Protein AF-A0A3B2W7R0-F1 (afdb_monomer)

Solvent-accessible surface area (backbone atoms only — not comparable to full-atom values): 12630 Å² total; per-residue (Å²): 138,87,80,84,85,82,85,79,83,91,82,81,83,86,81,81,90,83,85,88,85,89,87,87,87,87,83,87,84,89,81,86,88,88,90,85,79,92,77,83,90,81,83,78,79,92,74,82,84,78,90,75,75,82,76,72,72,82,79,55,57,68,64,55,50,64,72,50,60,83,68,62,74,79,78,78,75,80,70,54,70,69,57,52,52,53,47,52,53,49,34,33,64,32,44,55,35,80,76,68,45,91,90,54,50,89,66,75,49,70,65,59,54,24,50,28,40,22,55,49,23,52,74,73,74,42,78,67,75,34,61,85,40,73,69,51,50,56,55,71,68,50,90,77,78,83,73,49,80,27,76,53,82,71,47,76,50,80,79,88,54,100,67,82,80,82,80,79,70,78,90,60,88,82,82,87,87,133

Mean predicted aligned error: 19.69 Å

Radius of gyration: 35.55 Å; Cα contacts (8 Å, |Δi|>4): 76; chains: 1; bounding box: 77×74×87 Å

Structure (mmCIF, N/CA/C/O backbone):
data_AF-A0A3B2W7R0-F1
#
_entry.id   AF-A0A3B2W7R0-F1
#
loop_
_atom_site.group_PDB
_atom_site.id
_atom_site.type_symbol
_atom_site.label_atom_id
_atom_si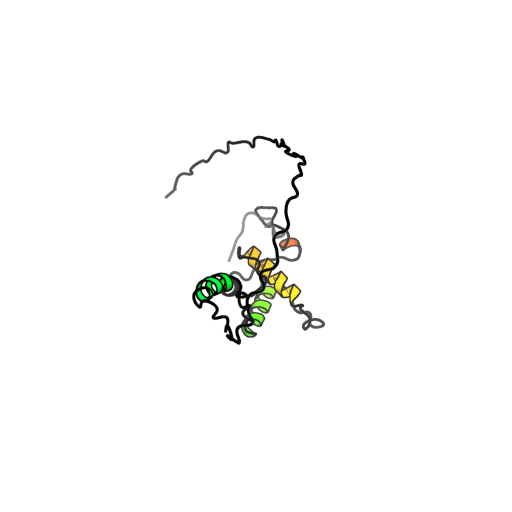te.label_alt_id
_atom_site.label_comp_id
_atom_site.label_asym_id
_atom_site.label_entity_id
_atom_site.label_seq_id
_atom_site.pdbx_PDB_ins_code
_atom_site.Cartn_x
_atom_site.Cartn_y
_atom_site.Cartn_z
_atom_site.occupancy
_atom_site.B_iso_or_equiv
_atom_site.auth_seq_id
_atom_site.auth_comp_id
_atom_site.auth_asym_id
_atom_site.auth_atom_id
_atom_site.pdbx_PDB_model_num
ATOM 1 N N . MET A 1 1 ? -16.056 -14.671 -31.444 1.00 39.84 1 MET A N 1
ATOM 2 C CA . MET A 1 1 ? -17.350 -13.965 -31.542 1.00 39.84 1 MET A CA 1
ATOM 3 C C . MET A 1 1 ? -17.128 -12.539 -31.070 1.00 39.84 1 MET A C 1
ATOM 5 O O . MET A 1 1 ? -16.776 -12.341 -29.915 1.00 39.84 1 MET A O 1
ATOM 9 N N . CYS A 1 2 ? -17.183 -11.585 -31.997 1.00 38.25 2 CYS A N 1
ATOM 10 C CA . CYS A 1 2 ? -16.934 -10.166 -31.757 1.00 38.25 2 CYS A CA 1
ATOM 11 C C . CYS A 1 2 ? -18.256 -9.485 -31.391 1.00 38.25 2 CYS A C 1
ATOM 13 O O . CYS A 1 2 ? -19.225 -9.635 -32.130 1.00 38.25 2 CYS A O 1
ATOM 15 N N . PHE A 1 3 ? -18.292 -8.732 -30.292 1.00 45.75 3 PHE A N 1
ATOM 16 C CA . PHE A 1 3 ? -19.397 -7.815 -30.009 1.00 45.75 3 PHE A CA 1
ATOM 17 C C . PHE A 1 3 ? -19.028 -6.406 -30.499 1.00 45.75 3 PHE A C 1
ATOM 19 O O . PHE A 1 3 ? -17.888 -5.980 -30.291 1.00 45.75 3 PHE A O 1
ATOM 26 N N . PRO A 1 4 ? -19.945 -5.696 -31.179 1.00 50.31 4 PRO A N 1
ATOM 27 C CA . PRO A 1 4 ? -19.661 -4.398 -31.770 1.00 50.31 4 PRO A CA 1
ATOM 28 C C . PRO A 1 4 ? -19.591 -3.309 -30.697 1.00 50.31 4 PRO A C 1
ATOM 30 O O . PRO A 1 4 ? -20.369 -3.285 -29.744 1.00 50.31 4 PRO A O 1
ATOM 33 N N . GLY A 1 5 ? -18.633 -2.400 -30.878 1.00 42.75 5 GLY A N 1
ATOM 34 C CA . GLY A 1 5 ? -18.450 -1.226 -30.040 1.00 42.75 5 GLY A CA 1
ATOM 35 C C . GLY A 1 5 ? -19.587 -0.225 -30.213 1.00 42.75 5 GLY A C 1
ATOM 36 O O . GLY A 1 5 ? -19.843 0.264 -31.311 1.00 42.75 5 GLY A O 1
ATOM 37 N N . SER A 1 6 ? -20.228 0.125 -29.106 1.00 48.28 6 SER A N 1
ATOM 38 C CA . SER A 1 6 ? -21.097 1.290 -29.003 1.00 48.28 6 SER A CA 1
ATOM 39 C C . SER A 1 6 ? -20.242 2.533 -28.749 1.00 48.28 6 SER A C 1
ATOM 41 O O . SER A 1 6 ? -19.686 2.721 -27.665 1.00 48.28 6 SER A O 1
ATOM 43 N N . GLN A 1 7 ? -20.115 3.360 -29.787 1.00 46.62 7 GLN A N 1
ATOM 44 C CA . GLN A 1 7 ? -19.566 4.710 -29.717 1.00 46.62 7 GLN A CA 1
ATOM 45 C C . GLN A 1 7 ? -20.464 5.583 -28.832 1.00 46.62 7 GLN A C 1
ATOM 47 O O . GLN A 1 7 ? -21.666 5.670 -29.064 1.00 46.62 7 GLN A O 1
ATOM 52 N N . ILE A 1 8 ? -19.880 6.265 -27.848 1.00 50.69 8 ILE A N 1
ATOM 53 C CA . ILE A 1 8 ? -20.535 7.368 -27.140 1.00 50.69 8 ILE A CA 1
ATOM 54 C C . ILE A 1 8 ? -19.670 8.603 -27.385 1.00 50.69 8 ILE A C 1
ATOM 56 O O . ILE A 1 8 ? -18.536 8.691 -26.915 1.00 50.69 8 ILE A O 1
ATOM 60 N N . SER A 1 9 ? -20.199 9.513 -28.201 1.00 45.50 9 SER A N 1
ATOM 61 C CA . SER A 1 9 ? -19.598 10.807 -28.527 1.00 45.50 9 SER A CA 1
ATOM 62 C C . SER A 1 9 ? -19.687 11.766 -27.326 1.00 45.50 9 SER A C 1
ATOM 64 O O . SER A 1 9 ? -20.715 11.773 -26.641 1.00 45.50 9 SER A O 1
ATOM 66 N N . PRO A 1 10 ? -18.658 12.590 -27.048 1.00 51.50 10 PRO A N 1
ATOM 67 C CA . PRO A 1 10 ? -18.679 13.555 -25.962 1.00 51.50 10 PRO A CA 1
ATOM 68 C C . PRO A 1 10 ? -19.223 14.896 -26.466 1.00 51.50 10 PRO A C 1
ATOM 70 O O . PRO A 1 10 ? -18.545 15.630 -27.178 1.00 51.50 10 PRO A O 1
ATOM 73 N N . ALA A 1 11 ? -20.439 15.252 -26.064 1.00 44.78 11 ALA A N 1
ATOM 74 C CA . ALA A 1 11 ? -20.945 16.604 -26.260 1.00 44.78 11 ALA A CA 1
ATOM 75 C C . ALA A 1 11 ? -21.887 17.005 -25.123 1.00 44.78 11 ALA A C 1
ATOM 77 O O . ALA A 1 11 ? -23.089 16.771 -25.190 1.00 44.78 11 ALA A O 1
ATOM 78 N N . ARG A 1 12 ? -21.351 17.675 -24.099 1.00 46.16 12 ARG A N 1
ATOM 79 C CA . ARG A 1 12 ? -21.895 18.979 -23.698 1.00 46.16 12 ARG A CA 1
ATOM 80 C C . ARG A 1 12 ? -20.954 19.703 -22.751 1.00 46.16 12 ARG A C 1
ATOM 82 O O . ARG A 1 12 ? -20.668 19.268 -21.641 1.00 46.16 12 ARG A O 1
ATOM 89 N N . LEU A 1 13 ? -20.482 20.818 -23.281 1.00 44.25 13 LEU A N 1
ATOM 90 C CA . LEU A 1 13 ? -19.728 21.857 -22.623 1.00 44.25 13 LEU A CA 1
ATOM 91 C C . LEU A 1 13 ? -20.513 22.402 -21.423 1.00 44.25 13 LEU A C 1
ATOM 93 O O . LEU A 1 13 ? -21.718 22.643 -21.486 1.00 44.25 13 LEU A O 1
ATOM 97 N N . TYR A 1 14 ? -19.764 22.574 -20.346 1.00 44.62 14 TYR A N 1
ATOM 98 C CA . TYR A 1 14 ? -20.015 23.434 -19.202 1.00 44.62 14 TYR A CA 1
ATOM 99 C C . TYR A 1 14 ? -20.565 24.803 -19.644 1.00 44.62 14 TYR A C 1
ATOM 101 O O . TYR A 1 14 ? -19.979 25.469 -20.495 1.00 44.62 14 TYR A O 1
ATOM 109 N N . TYR A 1 15 ? -21.666 25.241 -19.032 1.00 49.47 15 TYR A N 1
ATOM 110 C CA . TYR A 1 15 ? -22.087 26.642 -19.045 1.00 49.47 15 TYR A CA 1
ATOM 111 C C . TYR A 1 15 ? -21.880 27.266 -17.661 1.00 49.47 15 TYR A C 1
ATOM 113 O O . TYR A 1 15 ? -21.970 26.606 -16.628 1.00 49.47 15 TYR A O 1
ATOM 121 N N . LEU A 1 16 ? -21.515 28.542 -17.728 1.00 50.72 16 LEU A N 1
ATOM 122 C CA . LEU A 1 16 ? -20.957 29.441 -16.726 1.00 50.72 16 LEU A CA 1
ATOM 123 C C . LEU A 1 16 ? -21.959 29.944 -15.662 1.00 50.72 16 LEU A C 1
ATOM 125 O O . LEU A 1 16 ? -23.134 30.121 -15.949 1.00 50.72 16 LEU A O 1
ATOM 129 N N . VAL A 1 17 ? -21.406 30.242 -14.474 1.00 45.38 17 VAL A N 1
ATOM 130 C CA . VAL A 1 17 ? -21.527 31.487 -13.669 1.00 45.38 17 VAL A CA 1
ATOM 131 C C . VAL A 1 17 ? -22.908 32.151 -13.536 1.00 45.38 17 VAL A C 1
ATOM 133 O O . VAL A 1 17 ? -23.435 32.667 -14.515 1.00 45.38 17 VAL A O 1
ATOM 136 N N . SER A 1 18 ? -23.395 32.297 -12.290 1.00 44.62 18 SER A N 1
ATOM 137 C CA . SER A 1 18 ? -23.752 33.587 -11.634 1.00 44.62 18 SER A CA 1
ATOM 138 C C . SER A 1 18 ? -24.639 33.382 -10.387 1.00 44.62 18 SER A C 1
ATOM 140 O O . SER A 1 18 ? -25.753 32.880 -10.488 1.00 44.62 18 SER A O 1
ATOM 142 N N . ALA A 1 19 ? -24.160 33.819 -9.216 1.00 45.84 19 ALA A N 1
ATOM 143 C CA . ALA A 1 19 ? -24.993 34.410 -8.145 1.00 45.84 19 ALA A CA 1
ATOM 144 C C . ALA A 1 19 ? -25.293 35.894 -8.521 1.00 45.84 19 ALA A C 1
ATOM 146 O O . ALA A 1 19 ? -24.722 36.312 -9.533 1.00 45.84 19 ALA A O 1
ATOM 147 N N . PRO A 1 20 ? -26.040 36.757 -7.778 1.00 63.44 20 PRO A N 1
ATOM 148 C CA . PRO A 1 20 ? -26.625 36.681 -6.422 1.00 63.44 20 PRO A CA 1
ATOM 149 C C . PRO A 1 20 ? -28.036 37.369 -6.326 1.00 63.44 20 PRO A C 1
ATOM 151 O O . PRO A 1 20 ? -28.823 37.208 -7.247 1.00 63.44 20 PRO A O 1
ATOM 154 N N . TRP A 1 21 ? -28.296 38.152 -5.251 1.00 41.38 21 TRP A N 1
ATOM 155 C CA . TRP A 1 21 ? -29.468 38.988 -4.845 1.00 41.38 21 TRP A CA 1
ATOM 156 C C . TRP A 1 21 ? -30.395 38.311 -3.807 1.00 41.38 21 TRP A C 1
ATOM 158 O O . TRP A 1 21 ? -31.149 37.407 -4.135 1.00 41.38 21 TRP A O 1
ATOM 168 N N . ILE A 1 22 ? -30.203 38.502 -2.488 1.00 50.88 22 ILE A N 1
ATOM 169 C CA . ILE A 1 22 ? -30.561 39.644 -1.601 1.00 50.88 22 ILE A CA 1
ATOM 170 C C . ILE A 1 22 ? -32.051 40.010 -1.654 1.00 50.88 22 ILE A C 1
ATOM 172 O O . ILE A 1 22 ? -32.496 40.519 -2.670 1.00 50.88 22 ILE A O 1
ATOM 176 N N . CYS A 1 23 ? -32.751 39.904 -0.513 1.00 40.41 23 CYS A N 1
ATOM 177 C CA . CYS A 1 23 ? -33.717 40.916 -0.063 1.00 40.41 23 CYS A CA 1
ATOM 178 C C . CYS A 1 23 ? -33.837 40.934 1.473 1.00 40.41 23 CYS A C 1
ATOM 180 O O . CYS A 1 23 ? -33.999 39.916 2.138 1.00 40.41 23 CYS A O 1
ATOM 182 N N . THR A 1 24 ? -33.720 42.150 1.991 1.00 51.19 24 THR A N 1
ATOM 183 C CA . THR A 1 24 ? -33.812 42.647 3.365 1.00 51.19 24 THR A CA 1
ATOM 184 C C . THR A 1 24 ? -35.253 42.761 3.868 1.00 51.19 24 THR A C 1
ATOM 186 O O . THR A 1 24 ? -36.159 42.988 3.072 1.00 51.19 24 THR A O 1
ATOM 189 N N . GLY A 1 25 ? -35.452 42.767 5.190 1.00 38.69 25 GLY A N 1
ATOM 190 C CA . GLY A 1 25 ? -36.715 43.185 5.807 1.00 38.69 25 GLY A CA 1
ATOM 191 C C . GLY A 1 25 ? -36.582 43.443 7.307 1.00 38.69 25 GLY A C 1
ATOM 192 O O . GLY A 1 25 ? -36.743 42.530 8.106 1.00 38.69 25 GLY A O 1
ATOM 193 N N . SER A 1 26 ? -36.282 44.691 7.673 1.00 50.62 26 SER A N 1
ATOM 194 C CA . SER A 1 26 ? -36.389 45.238 9.030 1.00 50.62 26 SER A CA 1
ATOM 195 C C . SER A 1 26 ? -37.665 46.075 9.102 1.00 50.62 26 SER A C 1
ATOM 197 O O . SER A 1 26 ? -37.906 46.873 8.197 1.00 50.62 26 SER A O 1
ATOM 199 N N . LEU A 1 27 ? -38.463 45.931 10.161 1.00 52.16 27 LEU A N 1
ATOM 200 C CA . LEU A 1 27 ? -39.451 46.937 10.544 1.00 52.16 27 LEU A CA 1
ATOM 201 C C . LEU A 1 27 ? -39.544 47.033 12.065 1.00 52.16 27 LEU A C 1
ATOM 203 O O . LEU A 1 27 ? -39.918 46.105 12.778 1.00 52.16 27 LEU A O 1
ATOM 207 N N . THR A 1 28 ? -39.169 48.217 12.521 1.00 49.12 28 THR A N 1
ATOM 208 C CA . THR A 1 28 ? -39.433 48.798 13.825 1.00 49.12 28 THR A CA 1
ATOM 209 C C . THR A 1 28 ? -40.924 49.138 13.952 1.00 49.12 28 THR A C 1
ATOM 211 O O . THR A 1 28 ? -41.592 49.408 12.957 1.00 49.12 28 THR A O 1
ATOM 214 N N . SER A 1 29 ? -41.453 49.189 15.177 1.00 40.91 29 SER A N 1
ATOM 215 C CA . SER A 1 29 ? -42.053 50.411 15.743 1.00 40.91 29 SER A CA 1
ATOM 216 C C . SER A 1 29 ? -42.993 50.120 16.920 1.00 40.91 29 SER A C 1
ATOM 218 O O . SER A 1 29 ? -43.827 49.221 16.923 1.00 40.91 29 SER A O 1
ATOM 220 N N . SER A 1 30 ? -42.808 50.972 17.916 1.00 50.12 30 SER A N 1
ATOM 221 C CA . SER A 1 30 ? -43.477 51.191 19.191 1.00 50.12 30 SER A CA 1
ATOM 222 C C . SER A 1 30 ? -45.007 51.333 19.175 1.00 50.12 30 SER A C 1
ATOM 224 O O . SER A 1 30 ? -45.560 51.977 18.281 1.00 50.12 30 SER A O 1
ATOM 226 N N . ARG A 1 31 ? -45.653 50.898 20.275 1.00 47.00 31 ARG A N 1
ATOM 227 C CA . ARG A 1 31 ? -46.774 51.601 20.945 1.00 47.00 31 ARG A CA 1
ATOM 228 C C . ARG A 1 31 ? -47.135 50.961 22.307 1.00 47.00 31 ARG A C 1
ATOM 230 O O . ARG A 1 31 ? -47.700 49.878 22.360 1.00 47.00 31 ARG A O 1
ATOM 237 N N . LEU A 1 32 ? -46.831 51.659 23.407 1.00 49.12 32 LEU A N 1
ATOM 238 C CA . LEU A 1 32 ? -47.663 51.695 24.635 1.00 49.12 32 LEU A CA 1
ATOM 239 C C . LEU A 1 32 ? -48.883 52.609 24.338 1.00 49.12 32 LEU A C 1
ATOM 241 O O . LEU A 1 32 ? -48.756 53.374 23.377 1.00 49.12 32 LEU A O 1
ATOM 245 N N . PRO A 1 33 ? -50.020 52.636 25.084 1.00 51.19 33 PRO A N 1
ATOM 246 C CA . PRO A 1 33 ? -50.189 52.363 26.528 1.00 51.19 33 PRO A CA 1
ATOM 247 C C . PRO A 1 33 ? -51.526 51.666 26.927 1.00 51.19 33 PRO A C 1
ATOM 249 O O . PRO A 1 33 ? -52.437 51.567 26.118 1.00 51.19 33 PRO A O 1
ATOM 252 N N . ARG A 1 34 ? -51.709 51.276 28.203 1.00 45.44 34 ARG A N 1
ATOM 253 C CA . ARG A 1 34 ? -52.789 51.786 29.094 1.00 45.44 34 ARG A CA 1
ATOM 254 C C . ARG A 1 34 ? -52.732 51.139 30.482 1.00 45.44 34 ARG A C 1
ATOM 256 O O . ARG A 1 34 ? -52.696 49.926 30.633 1.00 45.44 34 ARG A O 1
ATOM 263 N N . ARG A 1 35 ? -52.766 52.007 31.488 1.00 49.53 35 ARG A N 1
ATOM 264 C CA . ARG A 1 35 ? -52.872 51.755 32.928 1.00 49.53 35 ARG A CA 1
ATOM 265 C C . ARG A 1 35 ? -54.349 51.788 33.336 1.00 49.53 35 ARG A C 1
ATOM 267 O O . ARG A 1 35 ? -55.024 52.724 32.919 1.00 49.53 35 ARG A O 1
ATOM 274 N N . ARG A 1 36 ? -54.801 50.830 34.154 1.00 47.62 36 ARG A N 1
ATOM 275 C CA . ARG A 1 36 ? -55.949 50.837 35.105 1.00 47.62 36 ARG A CA 1
ATOM 276 C C . ARG A 1 36 ? -56.257 49.369 35.438 1.00 47.62 36 ARG A C 1
ATOM 278 O O . ARG A 1 36 ? -56.156 48.538 34.553 1.00 47.62 36 ARG A O 1
ATOM 285 N N . GLU A 1 37 ? -56.612 48.939 36.635 1.00 47.19 37 GLU A N 1
ATOM 286 C CA . GLU A 1 37 ? -56.893 49.573 37.918 1.00 47.19 37 GLU A CA 1
ATOM 287 C C . GLU A 1 37 ? -56.790 48.444 38.960 1.00 47.19 37 GLU A C 1
ATOM 289 O O . GLU A 1 37 ? -57.042 47.277 38.664 1.00 47.19 37 GLU A O 1
ATOM 294 N N . SER A 1 38 ? -56.356 48.790 40.164 1.00 51.16 38 SER A N 1
ATOM 295 C CA . SER A 1 38 ? -56.192 47.911 41.320 1.00 51.16 38 SER A CA 1
ATOM 296 C C . SER A 1 38 ? -57.536 47.410 41.862 1.00 51.16 38 SER A C 1
ATOM 298 O O . SER A 1 38 ? -58.373 48.219 42.257 1.00 51.16 38 SER A O 1
ATOM 300 N N . GLY A 1 39 ? -57.701 46.086 41.945 1.00 55.91 39 GLY A N 1
ATOM 301 C CA . GLY A 1 39 ? -58.744 45.409 42.725 1.00 55.91 39 GLY A CA 1
ATOM 302 C C . GLY A 1 39 ? -58.138 44.664 43.929 1.00 55.91 39 GLY A C 1
ATOM 303 O O . GLY A 1 39 ? -56.978 44.255 43.860 1.00 55.91 39 GLY A O 1
ATOM 304 N N . PRO A 1 40 ? -58.873 44.516 45.046 1.00 56.50 40 PRO A N 1
ATOM 305 C CA . PRO A 1 40 ? -58.308 44.124 46.337 1.00 56.50 40 PRO A CA 1
ATOM 306 C C . PRO A 1 40 ? -57.947 42.635 46.431 1.00 56.50 40 PRO A C 1
ATOM 308 O O . PRO A 1 40 ? -58.584 41.771 45.824 1.00 56.50 40 PRO A O 1
ATOM 311 N N . LEU A 1 41 ? -56.931 42.358 47.257 1.00 52.19 41 LEU A N 1
ATOM 312 C CA . LEU A 1 41 ? -56.463 41.026 47.640 1.00 52.19 41 LEU A CA 1
ATOM 313 C C . LEU A 1 41 ? -57.623 40.147 48.136 1.00 52.19 41 LEU A C 1
ATOM 315 O O . LEU A 1 41 ? -58.228 40.431 49.168 1.00 52.19 41 LEU A O 1
ATOM 319 N N . ARG A 1 42 ? -57.854 39.015 47.464 1.00 54.59 42 ARG A N 1
ATOM 320 C CA . ARG A 1 42 ? -58.491 37.846 48.083 1.00 54.59 42 ARG A CA 1
ATOM 321 C C . ARG A 1 42 ? -57.401 36.859 48.457 1.00 54.59 42 ARG A C 1
ATOM 323 O O . ARG A 1 42 ? -56.760 36.284 47.583 1.00 54.59 42 ARG A O 1
ATOM 330 N N . VAL A 1 43 ? -57.206 36.676 49.756 1.00 63.03 43 VAL A N 1
ATOM 331 C CA . VAL A 1 43 ? -56.379 35.605 50.311 1.00 63.03 43 VAL A CA 1
ATOM 332 C C . VAL A 1 43 ? -57.290 34.388 50.503 1.00 63.03 43 VAL A C 1
ATOM 334 O O . VAL A 1 43 ? -58.215 34.468 51.311 1.00 63.03 43 VAL A O 1
ATOM 337 N N . PRO A 1 44 ? -57.105 33.280 49.764 1.00 62.03 44 PRO A N 1
ATOM 338 C CA . PRO A 1 44 ? -57.764 32.024 50.092 1.00 62.03 44 PRO A CA 1
ATOM 339 C C . PRO A 1 44 ? -57.074 31.346 51.295 1.00 62.03 44 PRO A C 1
ATOM 341 O O . PRO A 1 44 ? -55.876 31.543 51.519 1.00 62.03 44 PRO A O 1
ATOM 344 N N . PRO A 1 45 ? -57.823 30.565 52.091 1.00 54.38 45 PRO A N 1
ATOM 345 C CA . PRO A 1 45 ? -57.350 29.991 53.346 1.00 54.38 45 PRO A CA 1
ATOM 346 C C . PRO A 1 45 ? -56.239 28.956 53.137 1.00 54.38 45 PRO A C 1
ATOM 348 O O . PRO A 1 45 ? -56.207 28.233 52.141 1.00 54.38 45 PRO A O 1
ATOM 351 N N . ARG A 1 46 ? -55.347 28.852 54.130 1.00 51.25 46 ARG A N 1
ATOM 352 C CA . ARG A 1 46 ? -54.385 27.752 54.264 1.00 51.25 46 ARG A CA 1
ATOM 353 C C . ARG A 1 46 ? -55.148 26.433 54.410 1.00 51.25 46 ARG A C 1
ATOM 355 O O . ARG A 1 46 ? -55.619 26.116 55.497 1.00 51.25 46 ARG A O 1
ATOM 362 N N . SER A 1 47 ? -55.241 25.665 53.328 1.00 53.00 47 SER A N 1
ATOM 363 C CA . SER A 1 47 ? -55.615 24.255 53.378 1.00 53.00 47 SER A CA 1
ATOM 364 C C . SER A 1 47 ? -54.359 23.392 53.402 1.00 53.00 47 SER A C 1
ATOM 366 O O . SER A 1 47 ? -53.476 23.491 52.549 1.00 53.00 47 SER A O 1
ATOM 368 N N . VAL A 1 48 ? -54.315 22.578 54.441 1.00 56.44 48 VAL A N 1
ATOM 369 C CA . VAL A 1 48 ? -53.301 21.604 54.816 1.00 56.44 48 VAL A CA 1
ATOM 370 C C . VAL A 1 48 ? -53.061 20.574 53.701 1.00 56.44 48 VAL A C 1
ATOM 372 O O . VAL A 1 48 ? -54.007 20.048 53.128 1.00 56.44 48 VAL A O 1
ATOM 375 N N . GLN A 1 49 ? -51.773 20.342 53.422 1.00 54.03 49 GLN A N 1
ATOM 376 C CA . GLN A 1 49 ? -51.120 19.148 52.860 1.00 54.03 49 GLN A CA 1
ATOM 377 C C . GLN A 1 49 ? -51.841 18.346 51.760 1.00 54.03 49 GLN A C 1
ATOM 379 O O . GLN A 1 49 ? -52.778 17.595 52.003 1.00 54.03 49 GLN A O 1
ATOM 384 N N . ALA A 1 50 ? -51.233 18.348 50.573 1.00 49.31 50 ALA A N 1
ATOM 385 C CA . ALA A 1 50 ? -51.252 17.194 49.684 1.00 49.31 50 ALA A CA 1
ATOM 386 C C . ALA A 1 50 ? -49.872 17.070 49.027 1.00 49.31 50 ALA A C 1
ATOM 388 O O . ALA A 1 50 ? -49.509 17.866 48.160 1.00 49.31 50 ALA A O 1
ATOM 389 N N . GLU A 1 51 ? -49.097 16.083 49.470 1.00 58.72 51 GLU A N 1
ATOM 390 C CA . GLU A 1 51 ? -47.898 15.588 48.795 1.00 58.72 51 GLU A CA 1
ATOM 391 C C . GLU A 1 51 ? -48.272 15.187 47.357 1.00 58.72 51 GLU A C 1
ATOM 393 O O . GLU A 1 51 ? -48.760 14.087 47.090 1.00 58.72 51 GLU A O 1
ATOM 398 N N . ARG A 1 52 ? -48.090 16.103 46.400 1.00 53.00 52 ARG A N 1
ATOM 399 C CA . ARG A 1 52 ? -48.148 15.785 44.972 1.00 53.00 52 ARG A CA 1
ATOM 400 C C . ARG A 1 52 ? -46.842 15.103 44.594 1.00 53.00 52 ARG A C 1
ATOM 402 O O . ARG A 1 52 ? -45.900 15.744 44.138 1.00 53.00 52 ARG A O 1
ATOM 409 N N . ILE A 1 53 ? -46.818 13.784 44.737 1.00 62.75 53 ILE A N 1
ATOM 410 C CA . ILE A 1 53 ? -45.864 12.944 44.017 1.00 62.75 53 ILE A CA 1
ATOM 411 C C . ILE A 1 53 ? -46.098 13.211 42.526 1.00 62.75 53 ILE A C 1
ATOM 413 O O . ILE A 1 53 ? -47.136 12.840 41.973 1.00 62.75 53 ILE A O 1
ATOM 417 N N . LEU A 1 54 ? -45.154 13.898 41.881 1.00 55.06 54 LEU A N 1
ATOM 418 C CA . LEU A 1 54 ? -45.099 14.064 40.431 1.00 55.06 54 LEU A CA 1
ATOM 419 C C . LEU A 1 54 ? -44.984 12.674 39.792 1.00 55.06 54 LEU A C 1
ATOM 421 O O . LEU A 1 54 ? -43.893 12.144 39.597 1.00 55.06 54 LEU A O 1
ATOM 425 N N . ARG A 1 55 ? -46.125 12.058 39.473 1.00 61.97 55 ARG A N 1
ATOM 426 C CA . ARG A 1 55 ? -46.172 10.901 38.583 1.00 61.97 55 ARG A CA 1
ATOM 427 C C . ARG A 1 55 ? -45.871 11.391 37.173 1.00 61.97 55 ARG A C 1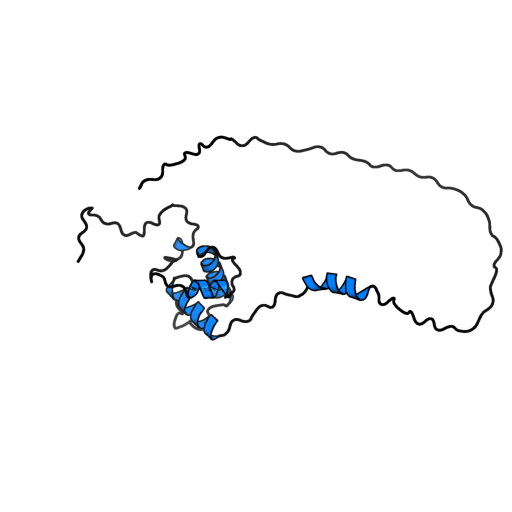
ATOM 429 O O . ARG A 1 55 ? -46.753 11.886 36.477 1.00 61.97 55 ARG A O 1
ATOM 436 N N . LEU A 1 56 ? -44.606 11.282 36.779 1.00 61.25 56 LEU A N 1
ATOM 437 C CA . LEU A 1 56 ? -44.180 11.426 35.391 1.00 61.25 56 LEU A CA 1
ATOM 438 C C . LEU A 1 56 ? -44.993 10.438 34.527 1.00 61.25 56 LEU A C 1
ATOM 440 O O . LEU A 1 56 ? -45.043 9.251 34.866 1.00 61.25 56 LEU A O 1
ATOM 444 N N . PRO A 1 57 ? -45.657 10.882 33.444 1.00 56.41 57 PRO A N 1
ATOM 445 C CA . PRO A 1 57 ? -46.402 9.983 32.574 1.00 56.41 57 PRO A CA 1
ATOM 446 C C . PRO A 1 57 ? -45.428 9.016 31.892 1.00 56.41 57 PRO A C 1
ATOM 448 O O . PRO A 1 57 ? -44.563 9.418 31.117 1.00 56.41 57 PRO A O 1
ATOM 451 N N . ALA A 1 58 ? -45.596 7.721 32.161 1.00 59.94 58 ALA A N 1
ATOM 452 C CA . ALA A 1 58 ? -44.756 6.625 31.669 1.00 59.94 58 ALA A CA 1
ATOM 453 C C . ALA A 1 58 ? -44.782 6.422 30.134 1.00 59.94 58 ALA A C 1
ATOM 455 O O . ALA A 1 58 ? -44.188 5.477 29.623 1.00 59.94 58 ALA A O 1
ATOM 456 N N . PHE A 1 59 ? -45.439 7.307 29.380 1.00 54.31 59 PHE A N 1
ATOM 457 C CA . PHE A 1 59 ? -45.638 7.188 27.933 1.00 54.31 59 PHE A CA 1
ATOM 458 C C . PHE A 1 59 ? -44.557 7.880 27.081 1.00 54.31 59 PHE A C 1
ATOM 460 O O . PHE A 1 59 ? -44.531 7.686 25.870 1.00 54.31 59 PHE A O 1
ATOM 467 N N . GLY A 1 60 ? -43.640 8.654 27.679 1.00 55.25 60 GLY A N 1
ATOM 468 C CA . GLY A 1 60 ? -42.547 9.328 26.951 1.00 55.25 60 GLY A CA 1
ATOM 469 C C . GLY A 1 60 ? -41.246 8.522 26.826 1.00 55.25 60 GLY A C 1
ATOM 470 O O . GLY A 1 60 ? -40.409 8.819 25.977 1.00 55.25 60 GLY A O 1
ATOM 471 N N . LEU A 1 61 ? -41.072 7.484 27.649 1.00 58.94 61 LEU A N 1
ATOM 472 C CA . LEU A 1 61 ? -39.838 6.694 27.719 1.00 58.94 61 LEU A CA 1
ATOM 473 C C . LEU A 1 61 ? -39.531 5.839 26.469 1.00 58.94 61 LEU A C 1
ATOM 475 O O . LEU A 1 61 ? -38.359 5.795 26.096 1.00 58.94 61 LEU A O 1
ATOM 479 N N . PRO A 1 62 ? -40.497 5.202 25.769 1.00 58.62 62 PRO A N 1
ATOM 480 C CA . PRO A 1 62 ? -40.160 4.382 24.602 1.00 58.62 62 PRO A CA 1
ATOM 481 C C . PRO A 1 62 ? -39.783 5.233 23.378 1.00 58.62 62 PRO A C 1
ATOM 483 O O . PRO A 1 62 ? -38.909 4.842 22.609 1.00 58.62 62 PRO A O 1
ATOM 486 N N . LEU A 1 63 ? -40.382 6.422 23.223 1.00 59.25 63 LEU A N 1
ATOM 487 C CA . LEU A 1 63 ? -40.063 7.354 22.134 1.00 59.25 63 LEU A CA 1
ATOM 488 C C . LEU A 1 63 ? -38.686 8.011 22.339 1.00 59.25 63 LEU A C 1
ATOM 490 O O . LEU A 1 63 ? -37.924 8.179 21.389 1.00 59.25 63 LEU A O 1
ATOM 494 N N . LEU A 1 64 ? -38.345 8.329 23.592 1.00 59.03 64 LEU A N 1
ATOM 495 C CA . LEU A 1 64 ? -37.050 8.901 23.963 1.00 59.03 64 LEU A CA 1
ATOM 496 C C . LEU A 1 64 ? -35.919 7.856 23.893 1.00 59.03 64 LEU A C 1
ATOM 498 O O . LEU A 1 64 ? -34.803 8.192 23.504 1.00 59.03 64 LEU A O 1
ATOM 502 N N . ALA A 1 65 ? -36.214 6.578 24.165 1.00 62.66 65 ALA A N 1
ATOM 503 C CA . ALA A 1 65 ? -35.275 5.471 23.973 1.00 62.66 65 ALA A CA 1
ATOM 504 C C . ALA A 1 65 ? -34.927 5.237 22.491 1.00 62.66 65 ALA A C 1
ATOM 506 O O . ALA A 1 65 ? -33.766 4.991 22.175 1.00 62.66 65 ALA A O 1
ATOM 507 N N . LEU A 1 66 ? -35.891 5.376 21.573 1.00 62.09 66 LEU A N 1
ATOM 508 C CA . LEU A 1 66 ? -35.683 5.191 20.127 1.00 62.09 66 LEU A CA 1
ATOM 509 C C . LEU A 1 66 ? -34.821 6.305 19.495 1.00 62.09 66 LEU A C 1
ATOM 511 O O . LEU A 1 66 ? -34.092 6.053 18.539 1.00 62.09 66 LEU A O 1
ATOM 515 N N . LEU A 1 67 ? -34.835 7.508 20.081 1.00 63.25 67 LEU A N 1
ATOM 516 C CA . LEU A 1 67 ? -33.956 8.631 19.723 1.00 63.25 67 LEU A CA 1
ATOM 517 C C . LEU A 1 67 ? -32.517 8.502 20.266 1.00 63.25 67 LEU A C 1
ATOM 519 O O . LEU A 1 67 ? -31.627 9.199 19.786 1.00 63.25 67 LEU A O 1
ATOM 523 N N . LEU A 1 68 ? -32.271 7.603 21.227 1.00 59.62 68 LEU A N 1
ATOM 524 C CA . LEU A 1 68 ? -30.956 7.347 21.841 1.00 59.62 68 LEU A CA 1
ATOM 525 C C . LEU A 1 68 ? -30.193 6.168 21.208 1.00 59.62 68 LEU A C 1
ATOM 527 O O . LEU A 1 68 ? -28.977 6.071 21.366 1.00 59.62 68 LEU A O 1
ATOM 531 N N . VAL A 1 69 ? -30.866 5.304 20.440 1.00 62.75 69 VAL A N 1
ATOM 532 C CA . VAL A 1 69 ? -30.236 4.182 19.715 1.00 62.75 69 VAL A CA 1
ATOM 533 C C . VAL A 1 69 ? -29.154 4.603 18.695 1.00 62.75 69 VAL A C 1
ATOM 535 O O . VAL A 1 69 ? -28.166 3.873 18.592 1.00 62.75 69 VAL A O 1
ATOM 538 N N . PRO A 1 70 ? -29.220 5.748 17.976 1.00 62.72 70 PRO A N 1
ATOM 539 C CA . PRO A 1 70 ? -28.147 6.120 17.048 1.00 62.72 70 PRO A CA 1
ATOM 540 C C . PRO A 1 70 ? -26.873 6.637 17.742 1.00 62.72 70 PRO A C 1
ATOM 542 O O . PRO A 1 70 ? -25.883 6.889 17.061 1.00 62.72 70 PRO A O 1
ATOM 545 N N . LEU A 1 71 ? -26.867 6.789 19.074 1.00 61.16 71 LEU A N 1
ATOM 546 C CA . LEU A 1 71 ? -25.704 7.246 19.847 1.00 61.16 71 LEU A CA 1
ATOM 547 C C . LEU A 1 71 ? -24.849 6.102 20.401 1.00 61.16 71 LEU A C 1
ATOM 549 O O . LEU A 1 71 ? -23.861 6.374 21.085 1.00 61.16 71 LEU A O 1
ATOM 553 N N . LEU A 1 72 ? -25.185 4.833 20.127 1.00 64.81 72 LEU A N 1
ATOM 554 C CA . LEU A 1 72 ? -24.288 3.751 20.516 1.00 64.81 72 LEU A CA 1
ATOM 555 C C . LEU A 1 72 ? -22.981 3.884 19.722 1.00 64.81 72 LEU A C 1
ATOM 557 O O . LEU A 1 72 ? -23.007 3.790 18.491 1.00 64.81 72 LEU A O 1
ATOM 561 N N . PRO A 1 73 ? -21.833 4.077 20.399 1.00 62.34 73 PRO A N 1
ATOM 562 C CA . PRO A 1 73 ? -20.554 4.095 19.719 1.00 62.34 73 PRO A CA 1
ATOM 563 C C . PRO A 1 73 ? -20.390 2.750 19.019 1.00 62.34 73 PRO A C 1
ATOM 565 O O . PRO A 1 73 ? -20.540 1.690 19.637 1.00 62.34 73 PRO A O 1
ATOM 568 N N . VAL A 1 74 ? -20.101 2.792 17.716 1.00 69.06 74 VAL A N 1
ATOM 569 C CA . VAL A 1 74 ? -19.629 1.624 16.973 1.00 69.06 74 VAL A CA 1
ATOM 570 C C . VAL A 1 74 ? -18.498 1.022 17.798 1.00 69.06 74 VAL A C 1
ATOM 572 O O . VAL A 1 74 ? -17.472 1.665 18.017 1.00 69.06 74 VAL A O 1
ATOM 575 N N . ARG A 1 75 ? -18.715 -0.186 18.331 1.00 59.00 75 ARG A N 1
ATOM 576 C CA . ARG A 1 75 ? -17.686 -0.917 19.071 1.00 59.00 75 ARG A CA 1
ATOM 577 C C . ARG A 1 75 ? -16.485 -1.069 18.142 1.00 59.00 75 ARG A C 1
ATOM 579 O O . ARG A 1 75 ? -16.554 -1.835 17.183 1.00 59.00 75 ARG A O 1
ATOM 586 N N . ALA A 1 76 ? -15.400 -0.359 18.442 1.00 57.88 76 ALA A N 1
ATOM 587 C CA . ALA A 1 76 ? -14.094 -0.660 17.883 1.00 57.88 76 ALA A CA 1
ATOM 588 C C . ALA A 1 76 ? -13.740 -2.077 18.350 1.00 57.88 76 ALA A C 1
ATOM 590 O O . ALA A 1 76 ? -13.521 -2.320 19.538 1.00 57.88 76 ALA A O 1
ATOM 591 N N . GLN A 1 77 ? -13.807 -3.042 17.438 1.00 62.72 77 GLN A N 1
ATOM 592 C CA . GLN A 1 77 ? -13.369 -4.398 17.730 1.00 62.72 77 GLN A CA 1
ATOM 593 C C . GLN A 1 77 ? -11.850 -4.339 17.868 1.00 62.72 77 GLN A C 1
ATOM 595 O O . GLN A 1 77 ? -11.168 -3.967 16.917 1.00 62.72 77 GLN A O 1
ATOM 600 N N . ASN A 1 78 ? -11.319 -4.674 19.046 1.00 69.69 78 ASN A N 1
ATOM 601 C CA . ASN A 1 78 ? -9.878 -4.847 19.178 1.00 69.69 78 ASN A CA 1
ATOM 602 C C . ASN A 1 78 ? -9.473 -6.050 18.317 1.00 69.69 78 ASN A C 1
ATOM 604 O O . ASN A 1 78 ? -9.987 -7.149 18.550 1.00 69.69 78 ASN A O 1
ATOM 608 N N . PRO A 1 79 ? -8.607 -5.863 17.306 1.00 74.19 79 PRO A N 1
ATOM 609 C CA . PRO A 1 79 ? -8.169 -6.971 16.481 1.00 74.19 79 PRO A CA 1
ATOM 610 C C . PRO A 1 79 ? -7.362 -7.952 17.336 1.00 74.19 79 PRO A C 1
ATOM 612 O O . PRO A 1 79 ? -6.537 -7.549 18.155 1.00 74.19 79 PRO A O 1
ATOM 615 N N . ASP A 1 80 ? -7.599 -9.247 17.130 1.00 87.06 80 ASP A N 1
ATOM 616 C CA . ASP A 1 80 ? -6.820 -10.312 17.763 1.00 87.06 80 ASP A CA 1
ATOM 617 C C . ASP A 1 80 ? -5.322 -10.143 17.445 1.00 87.06 80 ASP A C 1
ATOM 619 O O . ASP A 1 80 ? -4.948 -9.801 16.318 1.00 87.06 80 ASP A O 1
ATOM 623 N N . ALA A 1 81 ? -4.449 -10.409 18.419 1.00 87.94 81 ALA A N 1
ATOM 624 C CA . ALA A 1 81 ? -3.003 -10.217 18.286 1.00 87.94 81 ALA A CA 1
ATOM 625 C C . ALA A 1 81 ? -2.429 -10.990 17.085 1.00 87.94 81 ALA A C 1
ATOM 627 O O . ALA A 1 81 ? -1.554 -10.496 16.369 1.00 87.94 81 ALA A O 1
ATOM 628 N N . LYS A 1 82 ? -2.984 -12.175 16.798 1.00 91.19 82 LYS A N 1
ATOM 629 C CA . LYS A 1 82 ? -2.621 -12.985 15.628 1.00 91.19 82 LYS A CA 1
ATOM 630 C C . LYS A 1 82 ? -2.945 -12.285 14.306 1.00 91.19 82 LYS A C 1
ATOM 632 O O . LYS A 1 82 ? -2.176 -12.378 13.351 1.00 91.19 82 LYS A O 1
ATOM 637 N N . VAL A 1 83 ? -4.082 -11.593 14.235 1.00 92.00 83 VAL A N 1
ATOM 638 C CA . VAL A 1 83 ? -4.500 -10.840 13.043 1.00 92.00 83 VAL A CA 1
ATOM 639 C C . VAL A 1 83 ? -3.572 -9.655 12.821 1.00 92.00 83 VAL A C 1
ATOM 641 O O . VAL A 1 83 ? -3.151 -9.430 11.688 1.00 92.00 83 VAL A O 1
ATOM 644 N N . VAL A 1 84 ? -3.204 -8.951 13.895 1.00 91.31 84 VAL A N 1
ATOM 645 C CA . VAL A 1 84 ? -2.250 -7.838 13.829 1.00 91.31 84 VAL A CA 1
ATOM 646 C C . VAL A 1 84 ? -0.892 -8.323 13.327 1.00 91.31 84 VAL A C 1
ATOM 648 O O . VAL A 1 84 ? -0.378 -7.764 12.365 1.00 91.31 84 VAL A O 1
ATOM 651 N N . SER A 1 85 ? -0.353 -9.404 13.899 1.00 92.44 85 SER A N 1
ATOM 652 C CA . SER A 1 85 ? 0.911 -10.010 13.454 1.00 92.44 85 SER A CA 1
ATOM 653 C C . SER A 1 85 ? 0.874 -10.402 11.970 1.00 92.44 85 SER A C 1
ATOM 655 O O . SER A 1 85 ? 1.729 -9.967 11.199 1.00 92.44 85 SER A O 1
ATOM 657 N N . MET A 1 86 ? -0.167 -11.125 11.539 1.00 94.38 86 MET A N 1
ATOM 658 C CA . MET A 1 86 ? -0.367 -11.492 10.131 1.00 94.38 86 MET A CA 1
ATOM 659 C C . MET A 1 86 ? -0.426 -10.255 9.224 1.00 94.38 86 MET A C 1
ATOM 661 O O . MET A 1 86 ? 0.165 -10.243 8.146 1.00 94.38 86 MET A O 1
ATOM 665 N N . GLY A 1 87 ? -1.152 -9.214 9.634 1.00 94.44 87 GLY A N 1
ATOM 666 C CA . GLY A 1 87 ? -1.288 -7.997 8.845 1.00 94.44 87 GLY A CA 1
ATOM 667 C C . GLY A 1 87 ? 0.009 -7.191 8.765 1.00 94.44 87 GLY A C 1
ATOM 668 O O . GLY A 1 87 ? 0.317 -6.675 7.697 1.00 94.44 87 GLY A O 1
ATOM 669 N N . VAL A 1 88 ? 0.803 -7.133 9.839 1.00 93.19 88 VAL A N 1
ATOM 670 C CA . VAL A 1 88 ? 2.133 -6.496 9.839 1.00 93.19 88 VAL A CA 1
ATOM 671 C C . VAL A 1 88 ? 3.068 -7.202 8.859 1.00 93.19 88 VAL A C 1
ATOM 673 O O . VAL A 1 88 ? 3.684 -6.542 8.017 1.00 93.19 88 VAL A O 1
ATOM 676 N N . GLU A 1 89 ? 3.134 -8.536 8.898 1.00 92.88 89 GLU A N 1
ATOM 677 C CA . GLU A 1 89 ? 3.941 -9.305 7.943 1.00 92.88 89 GLU A CA 1
ATOM 678 C C . GLU A 1 89 ? 3.480 -9.079 6.502 1.00 92.88 89 GLU A C 1
ATOM 680 O O . GLU A 1 89 ? 4.293 -8.891 5.594 1.00 92.88 89 GLU A O 1
ATOM 685 N N . TRP A 1 90 ? 2.165 -9.065 6.287 1.00 95.06 90 TRP A N 1
ATOM 686 C CA . TRP A 1 90 ? 1.573 -8.846 4.975 1.00 95.06 90 TRP A CA 1
ATOM 687 C C . TRP A 1 90 ? 1.908 -7.449 4.437 1.00 95.06 90 TRP A C 1
ATOM 689 O O . TRP A 1 90 ? 2.385 -7.318 3.310 1.00 95.06 90 TRP A O 1
ATOM 6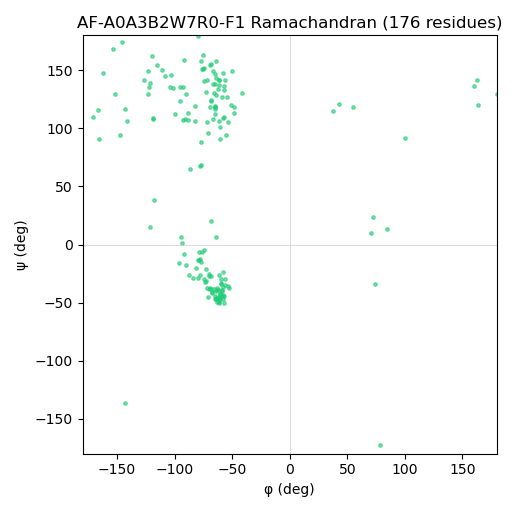99 N N . LEU A 1 91 ? 1.713 -6.402 5.243 1.00 94.56 91 LEU A N 1
ATOM 700 C CA . LEU A 1 91 ? 1.989 -5.014 4.859 1.00 94.56 91 LEU A CA 1
ATOM 701 C C . LEU A 1 91 ? 3.475 -4.804 4.561 1.00 94.56 91 LEU A C 1
ATOM 703 O O . LEU A 1 91 ? 3.809 -4.113 3.599 1.00 94.56 91 LEU A O 1
ATOM 707 N N . THR A 1 92 ? 4.353 -5.453 5.329 1.00 92.06 92 THR A N 1
ATOM 708 C CA . THR A 1 92 ? 5.800 -5.443 5.084 1.00 92.06 92 THR A CA 1
ATOM 709 C C . THR A 1 92 ? 6.141 -6.122 3.757 1.00 92.06 92 THR A C 1
ATOM 711 O O . THR A 1 92 ? 6.848 -5.553 2.928 1.00 92.06 92 THR A O 1
ATOM 714 N N . ARG A 1 93 ? 5.575 -7.310 3.493 1.00 91.88 93 ARG A N 1
ATOM 715 C CA . ARG A 1 93 ? 5.819 -8.077 2.260 1.00 91.88 93 ARG A CA 1
ATOM 716 C C . ARG A 1 93 ? 5.440 -7.308 0.991 1.00 91.88 93 ARG A C 1
ATOM 718 O O . ARG A 1 93 ? 6.149 -7.410 -0.005 1.00 91.88 93 ARG A O 1
ATOM 725 N N . TYR A 1 94 ? 4.338 -6.557 1.017 1.00 93.12 94 TYR A N 1
ATOM 726 C CA . TYR A 1 94 ? 3.844 -5.811 -0.151 1.00 93.12 94 TYR A CA 1
ATOM 727 C C . TYR A 1 94 ? 4.316 -4.351 -0.219 1.00 93.12 94 TYR A C 1
ATOM 729 O O . TYR A 1 94 ? 3.912 -3.625 -1.130 1.00 93.12 94 TYR A O 1
ATOM 737 N N . GLY A 1 95 ? 5.206 -3.937 0.688 1.00 90.75 95 GLY A N 1
ATOM 738 C CA . GLY A 1 95 ? 5.881 -2.637 0.634 1.00 90.75 95 GLY A CA 1
ATOM 739 C C . GLY A 1 95 ? 5.101 -1.470 1.242 1.00 90.75 95 GLY A C 1
ATOM 740 O O . GLY A 1 95 ? 5.469 -0.318 1.026 1.00 90.75 95 GLY A O 1
ATOM 741 N N . TYR A 1 96 ? 4.036 -1.738 1.999 1.00 91.94 96 TYR A N 1
ATOM 742 C CA . TYR A 1 96 ? 3.293 -0.703 2.726 1.00 91.94 96 TYR A CA 1
ATOM 743 C C . TYR A 1 96 ? 3.980 -0.299 4.032 1.00 91.94 96 TYR A C 1
ATOM 745 O O . TYR A 1 96 ? 3.830 0.838 4.473 1.00 91.94 96 TYR A O 1
ATOM 753 N N . LEU A 1 97 ? 4.722 -1.225 4.645 1.00 90.31 97 LEU A N 1
ATOM 754 C CA . LEU A 1 97 ? 5.445 -1.011 5.894 1.00 90.31 97 LEU A CA 1
ATOM 755 C C . LEU A 1 97 ? 6.941 -1.294 5.681 1.00 90.31 97 LEU A C 1
ATOM 757 O O . LEU A 1 97 ? 7.269 -2.290 5.030 1.00 90.31 97 LEU A O 1
ATOM 761 N N . PRO A 1 98 ? 7.861 -0.454 6.189 1.00 85.69 98 PRO A N 1
ATOM 762 C CA . PRO A 1 98 ? 9.283 -0.766 6.133 1.00 85.69 98 PRO A CA 1
ATOM 763 C C . PRO A 1 98 ? 9.585 -2.004 6.992 1.00 85.69 98 PRO A C 1
ATOM 765 O O . PRO A 1 98 ? 8.928 -2.197 8.023 1.00 85.69 98 PRO A O 1
ATOM 768 N N . PRO A 1 99 ? 10.569 -2.835 6.601 1.00 82.56 99 PRO A N 1
ATOM 769 C CA . PRO A 1 99 ? 11.006 -3.948 7.430 1.00 82.56 99 PRO A CA 1
ATOM 770 C C . PRO A 1 99 ? 11.477 -3.434 8.792 1.00 82.56 99 PRO A C 1
ATOM 772 O O . PRO A 1 99 ? 11.990 -2.323 8.914 1.00 82.56 99 PRO A O 1
ATOM 775 N N . ALA A 1 100 ? 11.270 -4.236 9.831 1.00 77.88 100 ALA A N 1
ATOM 776 C CA . ALA A 1 100 ? 11.730 -3.911 11.169 1.00 77.88 100 ALA A CA 1
ATOM 777 C C . ALA A 1 100 ? 13.269 -3.887 11.192 1.00 77.88 100 ALA A C 1
ATOM 779 O O . ALA A 1 100 ? 13.905 -4.927 11.025 1.00 77.88 100 ALA A O 1
ATOM 780 N N . ASP A 1 101 ? 13.869 -2.711 11.385 1.00 75.44 101 ASP A N 1
ATOM 781 C CA . ASP A 1 101 ? 15.317 -2.607 11.578 1.00 75.44 101 ASP A CA 1
ATOM 782 C C . ASP A 1 101 ? 15.702 -3.362 12.854 1.00 75.44 101 ASP A C 1
ATOM 784 O O . ASP A 1 101 ? 15.080 -3.114 13.879 1.00 75.44 101 ASP A O 1
ATOM 788 N N . PRO A 1 102 ? 16.743 -4.206 12.888 1.00 72.12 102 PRO A N 1
ATOM 789 C CA . PRO A 1 102 ? 17.098 -4.963 14.095 1.00 72.12 102 PRO A CA 1
ATOM 790 C C . PRO A 1 102 ? 17.390 -4.070 15.316 1.00 72.12 102 PRO A C 1
ATOM 792 O O . PRO A 1 102 ? 17.214 -4.502 16.450 1.00 72.12 102 PRO A O 1
ATOM 795 N N . VAL A 1 103 ? 17.778 -2.810 15.089 1.00 69.12 103 VAL A N 1
ATOM 796 C CA . VAL A 1 103 ? 18.015 -1.799 16.136 1.00 69.12 103 VAL A CA 1
ATOM 797 C C . VAL A 1 103 ? 16.723 -1.084 16.571 1.00 69.12 103 VAL A C 1
ATOM 799 O O . VAL A 1 103 ? 16.606 -0.678 17.723 1.00 69.12 103 VAL A O 1
ATOM 802 N N . HIS A 1 104 ? 15.727 -0.959 15.685 1.00 64.31 104 HIS A N 1
ATOM 803 C CA . HIS A 1 104 ? 14.481 -0.207 15.921 1.00 64.31 104 HIS A CA 1
ATOM 804 C C . HIS A 1 104 ? 13.212 -1.072 15.786 1.00 64.31 104 HIS A C 1
ATOM 806 O O . HIS A 1 104 ? 12.101 -0.546 15.694 1.00 64.31 104 HIS A O 1
ATOM 812 N N . ALA A 1 105 ? 13.35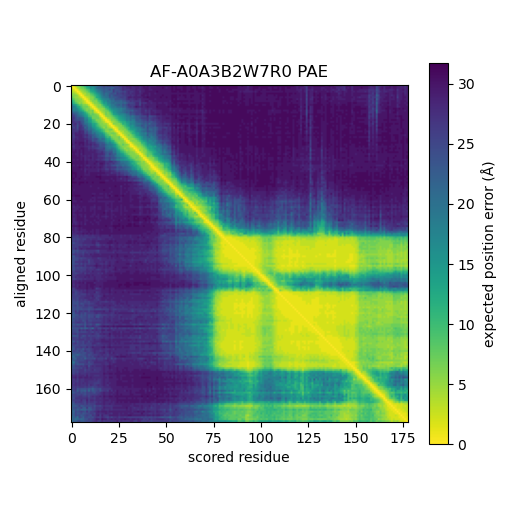9 -2.401 15.795 1.00 61.50 105 ALA A N 1
ATOM 813 C CA . ALA A 1 105 ? 12.311 -3.364 15.454 1.00 61.50 105 ALA A CA 1
ATOM 814 C C . ALA A 1 105 ? 11.085 -3.251 16.364 1.00 61.50 105 ALA A C 1
ATOM 816 O O . ALA A 1 105 ? 9.958 -3.492 15.938 1.00 61.50 105 ALA A O 1
ATOM 817 N N . GLN A 1 106 ? 11.317 -2.831 17.606 1.00 57.88 106 GLN A N 1
ATOM 818 C CA . GLN A 1 106 ? 10.309 -2.720 18.649 1.00 57.88 106 GLN A CA 1
ATOM 819 C C . GLN A 1 106 ? 9.425 -1.460 18.520 1.00 57.88 106 GLN A C 1
ATOM 821 O O . GLN A 1 106 ? 8.401 -1.380 19.191 1.00 57.88 106 GLN A O 1
ATOM 826 N N . MET A 1 107 ? 9.789 -0.465 17.692 1.00 59.53 107 MET A N 1
ATOM 827 C CA . MET A 1 107 ? 9.144 0.865 17.678 1.00 59.53 107 MET A CA 1
ATOM 828 C C . MET A 1 107 ? 8.458 1.219 16.351 1.00 59.53 107 MET A C 1
ATOM 830 O O . MET A 1 107 ? 8.483 2.366 15.898 1.00 59.53 107 MET A O 1
ATOM 834 N N . GLN A 1 108 ? 7.811 0.254 15.704 1.00 69.88 108 GLN A N 1
ATOM 835 C CA . GLN A 1 108 ? 6.816 0.591 14.685 1.00 69.88 108 GLN A CA 1
ATOM 836 C C . GLN A 1 108 ? 5.638 1.274 15.398 1.00 69.88 108 GLN A C 1
ATOM 838 O O . GLN A 1 108 ? 4.914 0.635 16.161 1.00 69.88 108 GLN A O 1
ATOM 843 N N . SER A 1 109 ? 5.481 2.590 15.220 1.00 81.50 109 SER A N 1
ATOM 844 C CA . SER A 1 109 ? 4.396 3.324 15.872 1.00 81.50 109 SER A CA 1
ATOM 845 C C . SER A 1 109 ? 3.039 2.830 15.366 1.00 81.50 109 SER A C 1
ATOM 847 O O . SER A 1 109 ? 2.871 2.524 14.183 1.00 81.50 109 SER A O 1
ATOM 849 N N . LEU A 1 110 ? 2.050 2.782 16.263 1.00 87.69 110 LEU A N 1
ATOM 850 C CA . LEU A 1 110 ? 0.669 2.430 15.915 1.00 87.69 110 LEU A CA 1
ATOM 851 C C . LEU A 1 110 ? 0.145 3.292 14.757 1.00 87.69 110 LEU A C 1
ATOM 853 O O . LEU A 1 110 ? -0.548 2.797 13.875 1.00 87.69 110 LEU A O 1
ATOM 857 N N . GLU A 1 111 ? 0.530 4.565 14.737 1.00 89.69 111 GLU A N 1
ATOM 858 C CA . GLU A 1 111 ? 0.195 5.520 13.683 1.00 89.69 111 GLU A CA 1
ATOM 859 C C . GLU A 1 111 ? 0.730 5.088 12.310 1.00 89.69 111 GLU A C 1
ATOM 861 O O . GLU A 1 111 ? -0.034 5.028 11.349 1.00 89.69 111 GLU A O 1
ATOM 866 N N . LYS A 1 112 ? 2.003 4.669 12.217 1.00 89.56 112 LYS A N 1
ATOM 867 C CA . LYS A 1 112 ? 2.581 4.164 10.959 1.00 89.56 112 LYS A CA 1
ATOM 868 C C . LYS A 1 112 ? 1.853 2.925 10.453 1.00 89.56 112 LYS A C 1
ATOM 870 O O . LYS A 1 112 ? 1.638 2.790 9.250 1.00 89.56 112 LYS A O 1
ATOM 875 N N . LEU A 1 113 ? 1.455 2.031 11.360 1.00 91.69 113 LEU A N 1
ATOM 876 C CA . LEU A 1 113 ? 0.664 0.858 10.998 1.00 91.69 113 LEU A CA 1
ATOM 877 C C . LEU A 1 113 ? -0.713 1.265 10.457 1.00 91.69 113 LEU A C 1
ATOM 879 O O . LEU A 1 113 ? -1.129 0.766 9.413 1.00 91.69 113 LEU A O 1
ATOM 883 N N . GLN A 1 114 ? -1.407 2.180 11.136 1.00 94.19 114 GLN A N 1
ATOM 884 C CA . GLN A 1 114 ? -2.708 2.680 10.689 1.00 94.19 114 GLN A CA 1
ATOM 885 C C . GLN A 1 114 ? -2.614 3.355 9.320 1.00 94.19 114 GLN A C 1
ATOM 887 O O . GLN A 1 114 ? -3.450 3.104 8.453 1.00 94.19 114 GLN A O 1
ATOM 892 N N . ASP A 1 115 ? -1.584 4.162 9.087 1.00 93.25 115 ASP A N 1
ATOM 893 C CA . ASP A 1 115 ? -1.382 4.825 7.802 1.00 93.25 115 ASP A CA 1
ATOM 894 C C . ASP A 1 115 ? -1.052 3.829 6.688 1.00 93.25 115 ASP A C 1
ATOM 896 O O . ASP A 1 115 ? -1.634 3.908 5.605 1.00 93.25 115 ASP A O 1
ATOM 900 N N . ALA A 1 116 ? -0.218 2.822 6.961 1.00 93.62 116 ALA A N 1
ATOM 901 C CA . ALA A 1 116 ? 0.029 1.728 6.023 1.00 93.62 116 ALA A CA 1
ATOM 902 C C . ALA A 1 116 ? -1.268 0.978 5.664 1.00 93.62 116 ALA A C 1
ATOM 904 O O . ALA A 1 116 ? -1.501 0.659 4.493 1.00 93.62 116 ALA A O 1
ATOM 905 N N . ILE A 1 117 ? -2.149 0.748 6.645 1.00 95.69 117 ILE A N 1
ATOM 906 C CA . ILE A 1 117 ? -3.466 0.140 6.417 1.00 95.69 117 ILE A CA 1
ATOM 907 C C . ILE A 1 117 ? -4.333 1.039 5.530 1.00 95.69 117 ILE A C 1
ATOM 909 O O . ILE A 1 117 ? -4.905 0.530 4.567 1.00 95.69 117 ILE A O 1
ATOM 913 N N . LYS A 1 118 ? -4.400 2.354 5.783 1.00 95.56 118 LYS A N 1
ATOM 914 C CA . LYS A 1 118 ? -5.167 3.294 4.940 1.00 95.56 118 LYS A CA 1
ATOM 915 C C . LYS A 1 118 ? -4.677 3.279 3.494 1.00 95.56 118 LYS A C 1
ATOM 917 O O . LYS A 1 118 ? -5.480 3.203 2.568 1.00 95.56 118 LYS A O 1
ATOM 922 N N . VAL A 1 119 ? -3.359 3.290 3.285 1.00 93.62 119 VAL A N 1
ATOM 923 C CA . VAL A 1 119 ? -2.759 3.232 1.943 1.00 93.62 119 VAL A CA 1
ATOM 924 C C . VAL A 1 119 ? -3.141 1.934 1.228 1.00 93.62 119 VAL A C 1
ATOM 926 O O . VAL A 1 119 ? -3.528 1.961 0.057 1.00 93.62 119 VAL A O 1
ATOM 929 N N . MET A 1 120 ? -3.071 0.798 1.921 1.00 95.06 120 MET A N 1
ATOM 930 C CA . MET A 1 120 ? -3.478 -0.490 1.366 1.00 95.06 120 MET A CA 1
ATOM 931 C C . MET A 1 120 ? -4.979 -0.537 1.061 1.00 95.06 120 MET A C 1
ATOM 933 O O . MET A 1 120 ? -5.365 -0.972 -0.023 1.00 95.06 120 MET A O 1
ATOM 937 N N . GLN A 1 121 ? -5.824 -0.041 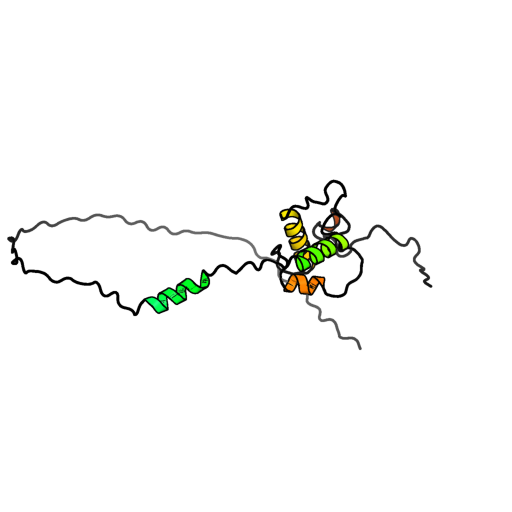1.967 1.00 96.75 121 GLN A N 1
ATOM 938 C CA . GLN A 1 121 ? -7.271 0.045 1.768 1.00 96.75 121 GLN A CA 1
ATOM 939 C C . GLN A 1 121 ? -7.600 0.875 0.534 1.00 96.75 121 GLN A C 1
ATOM 941 O O . GLN A 1 121 ? -8.329 0.413 -0.341 1.00 96.75 121 GLN A O 1
ATOM 946 N N . ARG A 1 122 ? -6.969 2.041 0.396 1.00 93.69 122 ARG A N 1
ATOM 947 C CA . ARG A 1 122 ? -7.097 2.893 -0.783 1.00 93.69 122 ARG A CA 1
ATOM 948 C C . ARG A 1 122 ? -6.693 2.171 -2.067 1.00 93.69 122 ARG A C 1
ATOM 950 O O . ARG A 1 122 ? -7.391 2.282 -3.072 1.00 93.69 122 ARG A O 1
ATOM 957 N N . PHE A 1 123 ? -5.587 1.426 -2.047 1.00 91.44 123 PHE A N 1
ATOM 958 C CA . PHE A 1 123 ? -5.140 0.632 -3.196 1.00 91.44 123 PHE A CA 1
ATOM 959 C C . PHE A 1 123 ? -6.137 -0.482 -3.551 1.00 91.44 123 PHE A C 1
ATOM 961 O O . PHE A 1 123 ? -6.419 -0.713 -4.724 1.00 91.44 123 PHE A O 1
ATOM 968 N N . ALA A 1 124 ? -6.713 -1.133 -2.539 1.00 93.25 124 ALA A N 1
ATOM 969 C CA . ALA A 1 124 ? -7.725 -2.171 -2.692 1.00 93.25 124 ALA A CA 1
ATOM 970 C C . ALA A 1 124 ? -9.131 -1.634 -3.034 1.00 93.25 124 ALA A C 1
ATOM 972 O O . ALA A 1 124 ? -10.034 -2.434 -3.285 1.00 93.25 124 ALA A O 1
ATOM 973 N N . GLY A 1 125 ? -9.336 -0.311 -3.036 1.00 94.19 125 GLY A N 1
ATOM 974 C CA . GLY A 1 125 ? -10.649 0.315 -3.228 1.00 94.19 125 GLY A CA 1
ATOM 975 C C . GLY A 1 125 ? -11.595 0.157 -2.029 1.00 94.19 125 GLY A C 1
ATOM 976 O O . GLY A 1 125 ? -12.811 0.191 -2.198 1.00 94.19 125 GLY A O 1
ATOM 977 N N . LEU A 1 126 ? -11.046 -0.055 -0.834 1.00 96.06 126 LEU A N 1
ATOM 978 C CA . LEU A 1 126 ? -11.758 -0.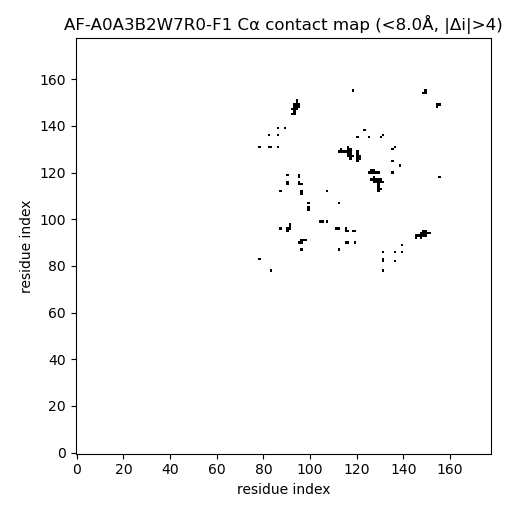118 0.442 1.00 96.06 126 LEU A CA 1
ATOM 979 C C . LEU A 1 126 ? -11.812 1.273 1.105 1.00 96.06 126 LEU A C 1
ATOM 981 O O . LEU A 1 126 ? -10.972 2.123 0.804 1.00 96.06 126 LEU A O 1
ATOM 985 N N . PRO A 1 127 ? -12.764 1.517 2.026 1.00 96.25 127 PRO A N 1
ATOM 986 C CA . PRO A 1 127 ? -12.760 2.733 2.835 1.00 96.25 127 PRO A CA 1
ATOM 987 C C . PRO A 1 127 ? -11.493 2.816 3.701 1.00 96.25 127 PRO A C 1
ATOM 989 O O . PRO A 1 127 ? -11.079 1.822 4.297 1.00 96.25 127 PRO A O 1
ATOM 992 N N . GLU A 1 128 ? -10.893 4.006 3.776 1.00 95.94 128 GLU A N 1
ATOM 993 C CA . GLU A 1 128 ? -9.654 4.285 4.520 1.00 95.94 128 GLU A CA 1
ATOM 994 C C . GLU A 1 128 ? -9.918 4.394 6.033 1.00 95.94 128 GLU A C 1
ATOM 996 O O . GLU A 1 128 ? -9.845 5.470 6.624 1.00 95.94 128 GLU A O 1
ATOM 1001 N N . THR A 1 129 ? -10.263 3.279 6.675 1.00 95.31 129 THR A N 1
ATOM 1002 C CA . THR A 1 129 ? -10.520 3.223 8.124 1.00 95.31 129 THR A CA 1
ATOM 1003 C C . THR A 1 129 ? -9.232 3.209 8.947 1.00 95.31 129 THR A C 1
ATOM 1005 O O . THR A 1 129 ? -9.236 3.627 10.104 1.00 95.31 129 THR A O 1
ATOM 1008 N N . GLY A 1 130 ? -8.127 2.719 8.373 1.00 94.19 130 GLY A N 1
ATOM 1009 C CA . GLY A 1 130 ? -6.863 2.508 9.084 1.00 94.19 130 GLY A CA 1
ATOM 1010 C C . GLY A 1 130 ? -6.898 1.356 10.088 1.00 94.19 130 GLY A C 1
ATOM 1011 O O . GLY A 1 130 ? -5.957 1.192 10.860 1.00 94.19 130 GLY A O 1
ATOM 1012 N N . GLN A 1 131 ? -7.961 0.549 10.083 1.00 94.00 131 GLN A N 1
ATOM 1013 C CA . GLN A 1 131 ? -8.138 -0.592 10.977 1.00 94.00 131 GLN A CA 1
ATOM 1014 C C . GLN A 1 131 ? -8.152 -1.909 10.196 1.00 94.00 131 GLN A C 1
ATOM 1016 O O . GLN A 1 131 ? -8.499 -1.972 9.011 1.00 94.00 131 GLN A O 1
ATOM 1021 N N . MET A 1 132 ? -7.778 -3.001 10.867 1.00 92.19 132 MET A N 1
ATOM 1022 C CA . MET A 1 132 ? -7.879 -4.350 10.302 1.00 92.19 132 MET A CA 1
ATOM 1023 C C . MET A 1 132 ? -9.322 -4.859 10.358 1.00 92.19 132 MET A C 1
ATOM 1025 O O . MET A 1 132 ? -9.643 -5.804 11.071 1.00 92.19 132 MET A O 1
ATOM 1029 N N . ASP A 1 133 ? -10.190 -4.226 9.573 1.00 93.88 133 ASP A N 1
ATOM 1030 C CA . ASP A 1 133 ? -11.590 -4.617 9.451 1.00 93.88 133 ASP A CA 1
ATOM 1031 C C . ASP A 1 133 ? -11.734 -6.020 8.835 1.00 9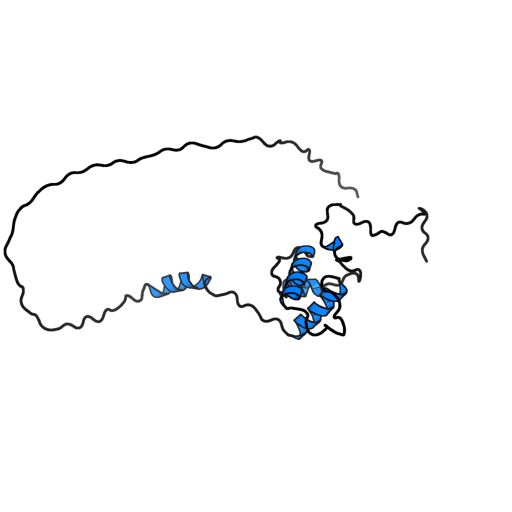3.88 133 ASP A C 1
ATOM 1033 O O . ASP A 1 133 ? -10.872 -6.460 8.062 1.00 93.88 133 ASP A O 1
ATOM 1037 N N . PRO A 1 134 ? -12.864 -6.716 9.053 1.00 94.75 134 PRO A N 1
ATOM 1038 C CA . PRO A 1 134 ? -13.115 -8.022 8.441 1.00 94.75 134 PRO A CA 1
ATOM 1039 C C . PRO A 1 134 ? -12.966 -8.023 6.910 1.00 94.75 134 PRO A C 1
ATOM 1041 O O . PRO A 1 134 ? -12.458 -8.984 6.328 1.00 94.75 134 PRO A O 1
ATOM 1044 N N . MET A 1 135 ? -13.351 -6.927 6.245 1.00 95.19 135 MET A N 1
ATOM 1045 C CA . MET A 1 135 ? -13.193 -6.754 4.794 1.00 95.19 135 MET A CA 1
ATOM 1046 C C . MET A 1 135 ? -11.726 -6.586 4.379 1.00 95.19 135 MET A C 1
ATOM 1048 O O . MET A 1 135 ? -11.298 -7.150 3.365 1.00 95.19 135 MET A O 1
ATOM 1052 N N . THR A 1 136 ? -10.946 -5.869 5.188 1.00 96.00 136 THR A N 1
ATOM 1053 C CA . THR A 1 136 ? -9.498 -5.708 5.033 1.00 96.00 136 THR A CA 1
ATOM 1054 C C . THR A 1 136 ? -8.803 -7.067 5.144 1.00 96.00 136 THR A C 1
ATOM 1056 O O . THR A 1 136 ? -8.080 -7.475 4.235 1.00 96.00 136 THR A O 1
ATOM 1059 N N . ILE A 1 137 ? -9.112 -7.836 6.192 1.00 96.12 137 ILE A N 1
ATOM 1060 C CA . ILE A 1 137 ? -8.560 -9.180 6.426 1.00 96.12 137 ILE A CA 1
ATOM 1061 C C . ILE A 1 137 ? -8.940 -10.133 5.289 1.00 96.12 137 ILE A C 1
ATOM 1063 O O . ILE A 1 137 ? -8.092 -10.859 4.767 1.00 96.12 137 ILE A O 1
ATOM 1067 N N . LYS A 1 138 ? -10.208 -10.121 4.861 1.00 96.38 138 LYS A N 1
ATOM 1068 C CA . LYS A 1 138 ? -10.679 -10.930 3.729 1.00 96.38 138 LYS A CA 1
ATOM 1069 C C . LYS A 1 138 ? -9.900 -10.613 2.456 1.00 96.38 138 LYS A C 1
ATOM 1071 O O . LYS A 1 138 ? -9.623 -11.519 1.678 1.00 96.38 138 LYS A O 1
ATOM 1076 N N . THR A 1 139 ? -9.540 -9.350 2.248 1.00 95.88 139 THR A N 1
ATOM 1077 C CA . THR A 1 139 ? -8.741 -8.918 1.097 1.00 95.88 139 THR A CA 1
ATOM 1078 C C . THR A 1 139 ? -7.294 -9.384 1.210 1.00 95.88 139 THR A C 1
ATOM 1080 O O . THR A 1 139 ? -6.784 -9.957 0.250 1.00 95.88 139 THR A O 1
ATOM 1083 N N . MET A 1 140 ? -6.667 -9.241 2.383 1.00 95.56 140 MET A N 1
ATOM 1084 C CA . MET A 1 140 ? -5.301 -9.722 2.632 1.00 95.56 140 MET A CA 1
ATOM 1085 C C . MET A 1 140 ? -5.156 -11.240 2.429 1.00 95.56 140 MET A C 1
ATOM 1087 O O . MET A 1 140 ? -4.112 -11.702 1.973 1.00 95.56 140 MET A O 1
ATOM 1091 N N . ARG A 1 141 ? -6.205 -12.020 2.725 1.00 95.06 141 ARG A N 1
ATOM 1092 C CA . ARG A 1 141 ? -6.217 -13.488 2.569 1.00 95.06 141 ARG A CA 1
ATOM 1093 C C . ARG A 1 141 ? -6.409 -13.983 1.135 1.00 95.06 141 ARG A C 1
ATOM 1095 O O . ARG A 1 141 ? -6.238 -15.176 0.892 1.00 95.06 141 ARG A O 1
ATOM 1102 N N . LYS A 1 142 ? -6.800 -13.124 0.190 1.00 95.38 142 LYS A N 1
ATOM 1103 C CA . LYS A 1 142 ? -6.966 -13.544 -1.210 1.00 95.38 142 LYS A CA 1
ATOM 1104 C C . LYS A 1 142 ? -5.601 -13.922 -1.802 1.00 95.38 142 LYS A C 1
ATOM 1106 O O . LYS A 1 142 ? -4.638 -13.189 -1.577 1.00 95.38 142 LYS A O 1
ATOM 1111 N N . PRO A 1 143 ? -5.503 -15.015 -2.581 1.00 95.38 143 PRO A N 1
ATOM 1112 C CA . PRO A 1 143 ? -4.268 -15.353 -3.279 1.00 95.38 143 PRO A CA 1
ATOM 1113 C C . PRO A 1 143 ? -3.895 -14.233 -4.258 1.00 95.38 143 PRO A C 1
ATOM 1115 O O . PRO A 1 143 ? -4.762 -13.629 -4.892 1.00 95.38 143 PRO A O 1
ATOM 1118 N N . ARG A 1 144 ? -2.600 -13.937 -4.360 1.00 93.38 144 ARG A N 1
ATOM 1119 C CA . ARG A 1 144 ? -2.052 -12.835 -5.162 1.00 93.38 144 ARG A CA 1
ATOM 1120 C C . ARG A 1 144 ? -0.618 -13.134 -5.591 1.00 93.38 144 ARG A C 1
ATOM 1122 O O . ARG A 1 144 ? -0.000 -14.072 -5.093 1.00 93.38 144 ARG A O 1
ATOM 1129 N N . CYS A 1 145 ? -0.099 -12.336 -6.518 1.00 92.56 145 CYS A N 1
ATOM 1130 C CA . CYS A 1 145 ? 1.314 -12.364 -6.878 1.00 92.56 145 CYS A CA 1
ATOM 1131 C C . CYS A 1 145 ? 2.186 -11.849 -5.725 1.00 92.56 145 CYS A C 1
ATOM 1133 O O . CYS A 1 145 ? 1.727 -11.049 -4.918 1.00 92.56 145 CYS A O 1
ATOM 1135 N N . SER A 1 146 ? 3.450 -12.267 -5.675 1.00 90.88 146 SER A N 1
ATOM 1136 C CA . SER A 1 146 ? 4.427 -11.826 -4.668 1.00 90.88 146 SER A CA 1
ATOM 1137 C C . SER A 1 146 ? 5.026 -10.440 -4.932 1.00 90.88 146 SER A C 1
ATOM 1139 O O . SER A 1 146 ? 5.771 -9.936 -4.096 1.00 90.88 146 SER A O 1
ATOM 1141 N N . LEU A 1 147 ? 4.734 -9.827 -6.083 1.00 90.44 147 LEU A N 1
ATOM 1142 C CA . LEU A 1 147 ? 5.252 -8.507 -6.432 1.00 90.44 147 LEU A CA 1
ATOM 1143 C C . LEU A 1 147 ? 4.682 -7.440 -5.471 1.00 90.44 147 LEU A C 1
ATOM 1145 O O . LEU A 1 147 ? 3.463 -7.401 -5.302 1.00 90.44 147 LEU A O 1
ATOM 1149 N N . PRO A 1 148 ? 5.519 -6.574 -4.868 1.00 90.12 148 PRO A N 1
ATOM 1150 C CA . PRO A 1 148 ? 5.046 -5.499 -4.001 1.00 90.12 148 PRO A CA 1
ATOM 1151 C C . PRO A 1 148 ? 4.146 -4.500 -4.732 1.00 90.12 148 PRO A C 1
ATOM 1153 O O . PRO A 1 148 ? 4.415 -4.127 -5.876 1.00 90.12 148 PRO A O 1
ATOM 1156 N N . ASP A 1 149 ? 3.111 -4.029 -4.037 1.00 88.44 149 ASP A N 1
ATOM 1157 C CA . ASP A 1 149 ? 2.154 -3.053 -4.570 1.00 88.44 149 ASP A CA 1
ATOM 1158 C C . ASP A 1 149 ? 2.777 -1.643 -4.617 1.00 88.44 149 ASP A C 1
ATOM 1160 O O . ASP A 1 149 ? 2.464 -0.832 -5.493 1.00 88.44 149 ASP A O 1
ATOM 1164 N N . VAL A 1 150 ? 3.706 -1.362 -3.696 1.00 82.62 150 VAL A N 1
ATOM 1165 C CA . VAL A 1 150 ? 4.409 -0.082 -3.567 1.00 82.62 150 VAL A CA 1
ATOM 1166 C C . VAL A 1 150 ? 5.911 -0.295 -3.770 1.00 82.62 150 VAL A C 1
ATOM 1168 O O . VAL A 1 150 ? 6.606 -0.839 -2.916 1.00 82.62 150 VAL A O 1
ATOM 1171 N N . LEU A 1 151 ? 6.437 0.169 -4.906 1.00 76.69 151 LEU A N 1
ATOM 1172 C CA . LEU A 1 151 ? 7.871 0.126 -5.229 1.00 76.69 151 LEU A CA 1
ATOM 1173 C C . LEU A 1 151 ? 8.594 1.368 -4.669 1.00 76.69 151 LEU A C 1
ATOM 1175 O O . LEU A 1 151 ? 9.070 2.222 -5.417 1.00 76.69 151 LEU A O 1
ATOM 1179 N N . GLY A 1 152 ? 8.623 1.492 -3.339 1.00 67.38 152 GLY A N 1
ATOM 1180 C CA . GLY A 1 152 ? 9.234 2.617 -2.620 1.00 67.38 152 GLY A CA 1
ATOM 1181 C C . GLY A 1 152 ? 8.384 3.896 -2.597 1.00 67.38 152 GLY A C 1
ATOM 1182 O O . GLY A 1 152 ? 7.233 3.911 -3.031 1.00 67.38 152 GLY A O 1
ATOM 1183 N N . ALA A 1 153 ? 8.959 4.999 -2.098 1.00 60.09 153 ALA A N 1
ATOM 1184 C CA . ALA A 1 153 ? 8.240 6.260 -1.849 1.00 60.09 153 ALA A CA 1
ATOM 1185 C C . ALA A 1 153 ? 7.516 6.829 -3.090 1.00 60.09 153 ALA A C 1
ATOM 1187 O O . ALA A 1 153 ? 6.459 7.446 -2.970 1.00 60.09 153 ALA A O 1
ATOM 1188 N N . ALA A 1 154 ? 8.036 6.572 -4.295 1.00 58.47 154 ALA A N 1
ATOM 1189 C CA . ALA A 1 154 ? 7.416 6.998 -5.549 1.00 58.47 154 ALA A CA 1
ATOM 1190 C C . ALA A 1 154 ? 6.115 6.238 -5.887 1.00 58.47 154 ALA A C 1
ATOM 1192 O O . ALA A 1 154 ? 5.264 6.775 -6.596 1.00 58.47 154 ALA A O 1
ATOM 1193 N N . GLY A 1 155 ? 5.936 5.012 -5.380 1.00 59.44 155 GLY A N 1
ATOM 1194 C CA . GLY A 1 155 ? 4.740 4.192 -5.610 1.00 59.44 155 GLY A CA 1
ATOM 1195 C C . GLY A 1 155 ? 3.497 4.687 -4.864 1.00 59.44 155 GLY A C 1
ATOM 1196 O O . GLY A 1 155 ? 2.379 4.396 -5.280 1.00 59.44 155 GLY A O 1
ATOM 1197 N N . LEU A 1 156 ? 3.687 5.479 -3.804 1.00 60.69 156 LEU A N 1
ATOM 1198 C CA . LEU A 1 156 ? 2.605 6.090 -3.023 1.00 60.69 156 LEU A CA 1
ATOM 1199 C C . LEU A 1 156 ? 2.013 7.338 -3.694 1.00 60.69 156 LEU A C 1
ATOM 1201 O O . LEU A 1 156 ? 0.942 7.814 -3.312 1.00 60.69 156 LEU A O 1
ATOM 1205 N N . VAL A 1 157 ? 2.691 7.880 -4.710 1.00 62.59 157 VAL A N 1
ATOM 1206 C CA . VAL A 1 157 ? 2.207 9.042 -5.453 1.00 62.59 157 VAL A CA 1
ATOM 1207 C C . VAL A 1 157 ? 1.037 8.617 -6.335 1.00 62.59 157 VAL A C 1
ATOM 1209 O O . VAL A 1 157 ? 1.111 7.635 -7.076 1.00 62.59 157 VAL A O 1
ATOM 1212 N N . ARG A 1 158 ? -0.059 9.385 -6.283 1.00 62.16 158 ARG A N 1
ATOM 1213 C CA . ARG A 1 158 ? -1.268 9.147 -7.085 1.00 62.16 158 ARG A CA 1
ATOM 1214 C C . ARG A 1 158 ? -0.872 8.920 -8.549 1.00 62.16 158 ARG A C 1
ATOM 1216 O O . ARG A 1 158 ? -0.284 9.798 -9.181 1.00 62.16 158 ARG A O 1
ATOM 1223 N N . ARG A 1 159 ? -1.179 7.728 -9.073 1.00 63.66 159 ARG A N 1
ATOM 1224 C CA . ARG A 1 159 ? -0.757 7.269 -10.403 1.00 63.66 159 ARG A CA 1
ATOM 1225 C C . ARG A 1 159 ? -1.155 8.293 -11.475 1.00 63.66 159 ARG A C 1
ATOM 1227 O O . ARG A 1 159 ? -2.323 8.401 -11.832 1.00 63.66 159 ARG A O 1
ATOM 1234 N N . ARG A 1 160 ? -0.184 9.055 -11.994 1.00 66.94 160 ARG A N 1
ATOM 1235 C CA . ARG A 1 160 ? -0.424 10.093 -13.020 1.00 66.94 160 ARG A CA 1
ATOM 1236 C C . ARG A 1 160 ? -0.522 9.525 -14.440 1.00 66.94 160 ARG A C 1
ATOM 1238 O O . ARG A 1 160 ? -1.038 10.184 -15.333 1.00 66.94 160 ARG A O 1
ATOM 1245 N N . ARG A 1 161 ? -0.001 8.313 -14.667 1.00 68.81 161 ARG A N 1
ATOM 1246 C CA . ARG A 1 161 ? 0.061 7.644 -15.979 1.00 68.81 161 ARG A CA 1
ATOM 1247 C C . ARG A 1 161 ? -0.638 6.288 -15.939 1.00 68.81 161 ARG A C 1
ATOM 1249 O O . ARG A 1 161 ? -0.604 5.600 -14.925 1.00 68.81 161 ARG A O 1
ATOM 1256 N N . ARG A 1 162 ? -1.218 5.874 -17.071 1.00 70.25 162 ARG A N 1
ATOM 1257 C CA . ARG A 1 162 ? -1.935 4.592 -17.212 1.00 70.25 162 ARG A CA 1
ATOM 1258 C C . ARG A 1 162 ? -1.042 3.365 -16.959 1.00 70.25 162 ARG A C 1
ATOM 1260 O O . ARG A 1 162 ? -1.543 2.342 -16.511 1.00 70.25 162 ARG A O 1
ATOM 1267 N N . TYR A 1 163 ? 0.270 3.488 -17.168 1.00 66.69 163 TYR A N 1
ATOM 1268 C CA . TYR A 1 163 ? 1.253 2.423 -16.954 1.00 66.69 163 TYR A CA 1
ATOM 1269 C C . TYR A 1 163 ? 2.389 2.903 -16.044 1.00 66.69 163 TYR A C 1
ATOM 1271 O O . TYR A 1 163 ? 2.828 4.051 -16.144 1.00 66.69 163 TYR A O 1
ATOM 1279 N N . SER A 1 164 ? 2.861 2.023 -15.159 1.00 61.12 164 SER A N 1
ATOM 1280 C CA . SER A 1 164 ? 4.090 2.213 -14.381 1.00 61.12 164 SER A CA 1
ATOM 1281 C C . SER A 1 164 ? 5.228 1.560 -15.154 1.00 61.12 164 SER A C 1
ATOM 1283 O O . SER A 1 164 ? 5.280 0.337 -15.256 1.00 61.12 164 SER A O 1
ATOM 1285 N N . LEU A 1 165 ? 6.106 2.365 -15.748 1.00 68.38 165 LEU A N 1
ATOM 1286 C CA . LEU A 1 165 ? 7.325 1.840 -16.351 1.00 68.38 165 LEU A CA 1
ATOM 1287 C C . LEU A 1 165 ? 8.238 1.415 -15.198 1.00 68.38 165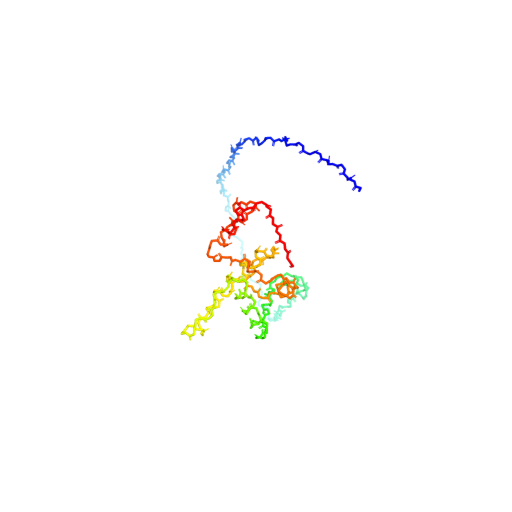 LEU A C 1
ATOM 1289 O O . LEU A 1 165 ? 8.798 2.276 -14.527 1.00 68.38 165 LEU A O 1
ATOM 1293 N N . SER A 1 166 ? 8.370 0.110 -14.953 1.00 64.94 166 SER A N 1
ATOM 1294 C CA . SER A 1 166 ? 9.173 -0.471 -13.860 1.00 64.94 166 SER A CA 1
ATOM 1295 C C . SER A 1 166 ? 10.692 -0.288 -14.036 1.00 64.94 166 SER A C 1
ATOM 1297 O O . SER A 1 166 ? 11.481 -1.040 -13.475 1.00 64.94 166 SER A O 1
ATOM 1299 N N . GLY A 1 167 ? 11.119 0.676 -14.854 1.00 71.81 167 GLY A N 1
ATOM 1300 C CA . GLY A 1 167 ? 12.516 0.975 -15.171 1.00 71.81 167 GLY A CA 1
ATOM 1301 C C . GLY A 1 167 ? 13.187 -0.033 -16.108 1.00 71.81 167 GLY A C 1
ATOM 1302 O O . GLY A 1 167 ? 13.989 0.366 -16.948 1.00 71.81 167 GLY A O 1
ATOM 1303 N N . SER A 1 168 ? 12.837 -1.317 -16.034 1.00 79.06 168 SER A N 1
ATOM 1304 C CA . SER A 1 168 ? 13.344 -2.344 -16.942 1.00 79.06 168 SER A CA 1
ATOM 1305 C C . SER A 1 168 ? 12.560 -2.351 -18.258 1.00 79.06 168 SER A C 1
ATOM 1307 O O . SER A 1 168 ? 11.348 -2.560 -18.300 1.00 79.06 168 SER A O 1
ATOM 1309 N N . VAL A 1 169 ? 13.266 -2.105 -19.362 1.00 87.12 169 VAL A N 1
ATOM 1310 C CA . VAL A 1 169 ? 12.720 -2.180 -20.722 1.00 87.12 169 VAL A CA 1
ATOM 1311 C C . VAL A 1 169 ? 13.562 -3.164 -21.515 1.00 87.12 169 VAL A C 1
ATOM 1313 O O . VAL A 1 169 ? 14.791 -3.069 -21.551 1.00 87.12 169 VAL A O 1
ATOM 1316 N N . TRP A 1 170 ? 12.903 -4.111 -22.174 1.00 89.75 170 TRP A N 1
ATOM 1317 C CA . TRP A 1 170 ? 13.572 -5.022 -23.090 1.00 89.75 170 TRP A CA 1
ATOM 1318 C C . TRP A 1 170 ? 14.133 -4.236 -24.282 1.00 89.75 170 TRP A C 1
ATOM 1320 O O . TRP A 1 170 ? 13.384 -3.640 -25.052 1.00 89.75 170 TRP A O 1
ATOM 1330 N N . LYS A 1 171 ? 15.464 -4.235 -24.445 1.00 90.75 171 LYS A N 1
ATOM 1331 C CA . LYS A 1 171 ? 16.137 -3.563 -25.576 1.00 90.75 171 LYS A CA 1
ATOM 1332 C C . LYS A 1 171 ? 15.853 -4.247 -26.919 1.00 90.75 171 LYS A C 1
ATOM 1334 O O . LYS A 1 171 ? 15.906 -3.608 -27.964 1.00 90.75 171 LYS A O 1
ATOM 1339 N N . LYS A 1 172 ? 15.579 -5.553 -26.890 1.00 94.25 172 LYS A N 1
ATOM 1340 C CA . LYS A 1 172 ? 15.254 -6.373 -28.062 1.00 94.25 172 LYS A CA 1
ATOM 1341 C C . LYS A 1 172 ? 13.750 -6.636 -28.100 1.00 94.25 172 LYS A C 1
ATOM 1343 O O . L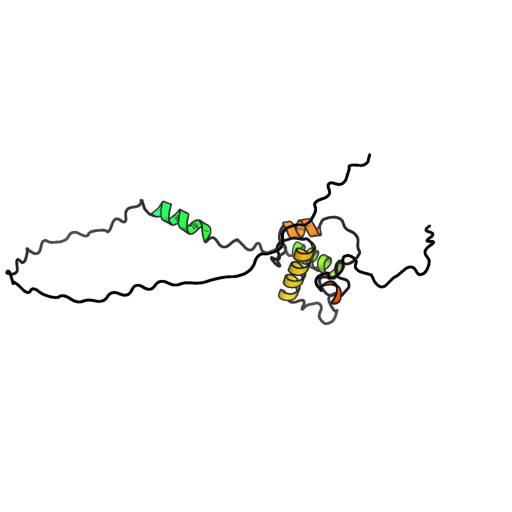YS A 1 172 ? 13.128 -6.795 -27.055 1.00 94.25 172 LYS A O 1
ATOM 1348 N N . ARG A 1 173 ? 13.186 -6.703 -29.308 1.00 94.62 173 ARG A N 1
ATOM 1349 C CA . ARG A 1 173 ? 11.758 -6.999 -29.534 1.00 94.62 173 ARG A CA 1
ATOM 1350 C C . ARG A 1 173 ? 11.467 -8.496 -29.625 1.00 94.62 173 ARG A C 1
ATOM 1352 O O . ARG A 1 173 ? 10.361 -8.915 -29.313 1.00 94.62 173 ARG A O 1
ATOM 1359 N N . THR A 1 174 ? 12.458 -9.288 -30.025 1.00 95.62 174 THR A N 1
ATOM 1360 C CA . THR A 1 174 ? 12.340 -10.745 -30.106 1.00 95.62 174 THR A CA 1
ATOM 1361 C C . THR A 1 174 ? 12.720 -11.353 -28.763 1.00 95.62 174 THR A C 1
ATOM 1363 O O . THR A 1 174 ? 13.892 -11.335 -28.384 1.00 95.62 174 THR A O 1
ATOM 1366 N N . LEU A 1 175 ? 11.717 -11.845 -28.035 1.00 94.69 175 LEU A N 1
ATOM 1367 C CA . LEU A 1 175 ? 11.870 -12.492 -26.734 1.00 94.69 175 LEU A CA 1
ATOM 1368 C C . LEU A 1 175 ? 11.718 -14.008 -26.896 1.00 94.69 175 LEU A C 1
ATOM 1370 O O . LEU A 1 175 ? 10.803 -14.470 -27.572 1.00 94.69 175 LEU A O 1
ATOM 1374 N N . THR A 1 176 ? 12.602 -14.772 -26.260 1.00 95.19 176 THR A N 1
ATOM 1375 C CA . THR A 1 176 ? 12.553 -16.241 -26.203 1.00 95.19 176 THR A CA 1
ATOM 1376 C C . THR A 1 176 ? 12.479 -16.680 -24.744 1.00 95.19 176 THR A C 1
ATOM 1378 O O . THR A 1 176 ? 13.181 -16.110 -23.909 1.00 95.19 176 THR A O 1
ATOM 1381 N N . TRP A 1 177 ? 11.665 -17.687 -24.437 1.00 93.19 177 TRP A N 1
ATOM 1382 C CA . TRP A 1 177 ? 11.486 -18.256 -23.097 1.00 93.19 177 TRP A CA 1
ATOM 1383 C C . TRP A 1 177 ? 11.865 -19.743 -23.098 1.00 93.19 177 TRP A C 1
ATOM 1385 O O . TRP A 1 177 ? 11.976 -20.352 -24.163 1.00 93.19 177 TRP A O 1
ATOM 1395 N N . ARG A 1 178 ? 12.112 -20.307 -21.917 1.00 87.38 178 ARG A N 1
ATOM 1396 C CA . ARG A 1 178 ? 12.331 -21.740 -21.698 1.00 87.38 178 ARG A CA 1
ATOM 1397 C C . ARG A 1 178 ? 11.405 -22.215 -20.597 1.00 87.38 178 ARG A C 1
ATOM 1399 O O . ARG A 1 178 ? 11.176 -21.402 -19.674 1.00 87.38 178 ARG A O 1
#

Organism: Mus musculus (NCBI:txid10090)

InterPro domains:
  IPR002477 Peptidoglycan binding-like [PF01471] (88-140)
  IPR024079 Metallopeptidase, catalytic domain superfamily [G3DSA:3.40.390.10] (75-178)
  IPR036365 PGBD-like superfamily [SSF47090] (73-150)

Sequence (178 aa):
MCFPGSQISPARLYYLVSAPWICTGSLTSSRLPRRRESGPLRVPPRSVQAERILRLPAFGLPLLALLLVPLLPVRAQNPDAKVVSMGVEWLTRYGYLPPADPVHAQMQSLEKLQDAIKVMQRFAGLPETGQMDPMTIKTMRKPRCSLPDVLGAAGLVRRRRRYSLSGSVWKKRTLTWR

Nearest PDB structures (foldseek):
  8k5v-assembly1_A  TM=7.994E-01  e=1.737E-03  Homo sapiens
  8k5w-assembly1_A  TM=7.904E-01  e=3.061E-03  Homo sapiens
  1ck7-assembly1_A  TM=7.910E-01  e=1.946E-03  Homo sapiens
  1eak-assembly1_C  TM=7.194E-01  e=3.628E-03  Homo sapiens
  1pvp-assembly1_B-2  TM=2.766E-01  e=6.061E+00  Punavirus P1

Foldseek 3Di:
DDDDDDDDDDDDDDDDDDDDDDDDDDDDDDDDDDDDDDDDDDDDDDDDDDPPPPPDPPPCVVVVVVVCVVVDPPPPPDDDPVLVVLLQVLLCQQVLDPQQDPVRNPDPDLVSQLNSLQLVCVVVVHHSPSDCDPVNSVVSPDDDDSHHCAPPPVSSPDDPDPDDPPVDDDPDPDDDDD

Secondary structure (DSSP, 8-state):
-PPPP----------------------------------------------------TTSHHHHHHHHGGGS----PPPPHHHHHHHHHHHHHTTSS----TTTTT---HHHHHHHHHHHHHHHT-----S--HHHHHHHTS---SS-S--SGGGGS---SSS---S---S-S-----

pLDDT: mean 71.24, std 19.06, range [38.25, 96.75]